Protein AF-0000000065951424 (afdb_homodimer)

GO terms:
  GO:0019863 IgE binding (F, IDA)

Solvent-accessible surface area (backbone atoms only — not comparable to full-atom values): 13156 Å² total; per-residue (Å²): 141,58,63,74,57,48,36,79,87,36,97,27,73,74,51,66,52,74,50,38,51,62,44,45,60,29,36,26,35,31,45,83,73,56,67,65,45,54,50,48,23,39,54,57,50,68,75,39,54,43,54,27,44,50,59,25,48,36,50,30,54,51,50,44,41,59,74,47,43,79,77,45,75,55,76,43,55,46,72,47,37,77,28,51,69,72,42,41,28,43,37,54,15,27,47,37,38,47,53,70,40,54,30,37,74,51,92,86,61,47,31,14,24,50,30,64,71,30,47,59,54,77,77,122,143,59,64,72,56,47,37,78,89,35,98,29,72,75,52,66,52,76,49,39,51,63,44,45,62,29,37,26,35,31,46,85,72,56,65,66,44,53,50,48,20,39,53,58,49,68,74,40,54,43,55,29,43,51,59,24,49,37,49,30,53,50,48,46,39,60,75,48,43,74,74,45,75,54,78,47,50,47,73,47,38,78,29,52,68,71,43,41,29,43,37,54,16,26,47,37,36,46,56,69,40,52,30,37,72,50,92,85,62,46,32,13,24,48,30,64,68,30,48,59,54,76,79,119

Sequence (248 aa):
SGPWMCYPGQAFQVPALPACRPLLRLQCNGSQVPEAVLRDCCQQLAHISEWCRCGALYSMLDSMYKEHGAQEGQAGTGAFPRCRREVVKLTAASITAVCRLPIVVDASGDGAYVCKDVAAYPDASGPWMCYPGQAFQVPALPACRPLLRLQCNGSQVPEAVLRDCCQQLAHISEWCRCGALYSMLDSMYKEHGAQEGQAGTGAFPRCRREVVKLTAASITAVCRLPIVVDASGDGAYVCKDVAAYPDA

InterPro domains:
  IPR006105 Cereal seed allergen/trypsin and alpha-amylase inhibitor, conserved site [PS00426] (6-28)
  IPR006106 Cereal seed allergen/grain softness/trypsin and alpha-amylase inhibitor [PIRSF001657] (1-123)
  IPR006106 Cereal seed allergen/grain softness/trypsin and alpha-amylase inhibitor [PR00808] (6-20)
  IPR006106 Cereal seed allergen/grain softness/trypsin and alpha-amylase inhibitor [PR00808] (20-29)
  IPR006106 Cereal seed allergen/grain softness/trypsin and alpha-amylase inhibitor [PR00808] (35-46)
  IPR006106 Cereal seed allergen/grain softness/trypsin and alpha-amylase inhibitor [PR00808] (48-57)
  IPR006106 Cereal seed allergen/grain softness/trypsin and alpha-amylase inhibitor [PR00808] (77-88)
  IPR006106 Cereal seed allergen/grain softness/trypsin and alpha-amylase inhibitor [PR00808] (90-105)
  IPR016140 Bifunctional inhibitor/plant lipid transfer protein/seed storage helical domain [PF00234] (17-105)
  IPR016140 Bifunctional inhibitor/plant lipid transfer protein/seed storage helical domain [SM00499] (6-115)
  IPR036312 Bifunctional inhibitor/plant lipid transfer protein/seed storage helical domain superfamily [G3DSA:1.10.110.10] (1-124)
  IPR036312 Bifunctional inhibitor/plant lipid transfer protein/seed storage helical domain superfamily [SSF47699] (6-117)

pLDDT: mean 87.32, std 16.03, range [41.06, 98.88]

Radius of gyration: 17.4 Å; Cα contacts (8 Å, |Δi|>4): 450; chains: 2; bounding box: 39×49×37 Å

Structure (mmCIF, N/CA/C/O backbone):
data_AF-0000000065951424-model_v1
#
loop_
_entity.id
_entity.type
_entity.pdbx_description
1 polymer 'Alpha-amylase inhibitor 0.19'
#
loop_
_atom_site.group_PDB
_atom_site.id
_atom_site.type_symbol
_atom_site.label_atom_id
_atom_site.label_alt_id
_atom_site.label_comp_id
_atom_site.label_asym_id
_atom_site.label_entity_id
_atom_site.label_seq_id
_atom_site.pdbx_PDB_ins_code
_atom_site.Cartn_x
_atom_site.Cartn_y
_atom_site.Cartn_z
_atom_site.occupancy
_atom_site.B_iso_or_equiv
_atom_site.auth_seq_id
_atom_site.auth_comp_id
_atom_site.auth_asym_id
_atom_site.auth_atom_id
_atom_site.pdbx_PDB_model_num
ATOM 1 N N . SER A 1 1 ? -20.438 11.43 9.43 1 55.16 1 SER A N 1
ATOM 2 C CA . SER A 1 1 ? -19.328 12.328 9.156 1 55.16 1 SER A CA 1
ATOM 3 C C . SER A 1 1 ? -18.766 12.117 7.754 1 55.16 1 SER A C 1
ATOM 5 O O . SER A 1 1 ? -18.609 10.977 7.312 1 55.16 1 SER A O 1
ATOM 7 N N . GLY A 1 2 ? -18.844 13 6.805 1 63.31 2 GLY A N 1
ATOM 8 C CA . GLY A 1 2 ? -18.656 13.039 5.363 1 63.31 2 GLY A CA 1
ATOM 9 C C . GLY A 1 2 ? -17.359 13.695 4.953 1 63.31 2 GLY A C 1
ATOM 10 O O . GLY A 1 2 ? -16.562 14.086 5.805 1 63.31 2 GLY A O 1
ATOM 11 N N . PRO A 1 3 ? -17.031 13.594 3.727 1 64.81 3 PRO A N 1
ATOM 12 C CA . PRO A 1 3 ? -15.789 14.125 3.176 1 64.81 3 PRO A CA 1
ATOM 13 C C . PRO A 1 3 ? -15.578 15.602 3.518 1 64.81 3 PRO A C 1
ATOM 15 O O . PRO A 1 3 ? -14.438 16.078 3.537 1 64.81 3 PRO A O 1
ATOM 18 N N . TRP A 1 4 ? -16.625 16.344 3.797 1 70.31 4 TRP A N 1
ATOM 19 C CA . TRP A 1 4 ? -16.578 17.781 4.059 1 70.31 4 TRP A CA 1
ATOM 20 C C . TRP A 1 4 ? -15.781 18.078 5.324 1 70.31 4 TRP A C 1
ATOM 22 O O . TRP A 1 4 ? -15.344 19.203 5.539 1 70.31 4 TRP A O 1
ATOM 32 N N . MET A 1 5 ? -15.617 17.047 6.047 1 69.5 5 MET A N 1
ATOM 33 C CA . MET A 1 5 ? -14.938 17.25 7.324 1 69.5 5 MET A CA 1
ATOM 34 C C . MET A 1 5 ? -13.438 17.438 7.121 1 69.5 5 MET A C 1
ATOM 36 O O . MET A 1 5 ? -12.75 17.953 8 1 69.5 5 MET A O 1
ATOM 40 N N . CYS A 1 6 ? -12.945 17.047 5.902 1 77.19 6 CYS A N 1
ATOM 41 C CA . CYS A 1 6 ? -11.5 17.031 5.691 1 77.19 6 CYS A CA 1
ATOM 42 C C . CYS A 1 6 ? -11.023 18.359 5.117 1 77.19 6 CYS A C 1
ATOM 44 O O . CYS A 1 6 ? -9.828 18.547 4.891 1 77.19 6 CYS A O 1
ATOM 46 N N . TYR A 1 7 ? -11.906 19.234 4.637 1 62.56 7 TYR A N 1
ATOM 47 C CA . TYR A 1 7 ? -11.562 20.5 3.986 1 62.56 7 TYR A CA 1
ATOM 48 C C . TYR A 1 7 ? -10.844 21.422 4.953 1 62.56 7 TYR A C 1
ATOM 50 O O . TYR A 1 7 ? -11.195 21.5 6.133 1 62.56 7 TYR A O 1
ATOM 58 N N . PRO A 1 8 ? -9.633 22 4.191 1 56.25 8 PRO A N 1
ATOM 59 C CA . PRO A 1 8 ? -9.016 23.078 4.953 1 56.25 8 PRO A CA 1
ATOM 60 C C . PRO A 1 8 ? -10.008 24.188 5.324 1 56.25 8 PRO A C 1
ATOM 62 O O . PRO A 1 8 ? -10.891 24.516 4.531 1 56.25 8 PRO A O 1
ATOM 65 N N . GLY A 1 9 ? -9.805 24.734 6.434 1 52.59 9 GLY A N 1
ATOM 66 C CA . GLY A 1 9 ? -10.703 25.75 6.957 1 52.59 9 GLY A CA 1
ATOM 67 C C . GLY A 1 9 ? -11.773 25.188 7.871 1 52.59 9 GLY A C 1
ATOM 68 O O . GLY A 1 9 ? -12.453 25.938 8.578 1 52.59 9 GLY A O 1
ATOM 69 N N . GLN A 1 10 ? -12.141 24.109 7.227 1 52.66 10 GLN A N 1
ATOM 70 C CA . GLN A 1 10 ? -13.055 23.547 8.211 1 52.66 10 GLN A CA 1
ATOM 71 C C . GLN A 1 10 ? -12.297 22.719 9.25 1 52.66 10 GLN A C 1
ATOM 73 O O . GLN A 1 10 ? -11.227 22.172 8.953 1 52.66 10 GLN A O 1
ATOM 78 N N . ALA A 1 11 ? -12.703 22.844 10.516 1 54 11 ALA A N 1
ATOM 79 C CA . ALA A 1 11 ? -12.211 22.359 11.805 1 54 11 ALA A CA 1
ATOM 80 C C . ALA A 1 11 ? -11.062 21.375 11.617 1 54 11 ALA A C 1
ATOM 82 O O . ALA A 1 11 ? -10.367 21.031 12.57 1 54 11 ALA A O 1
ATOM 83 N N . PHE A 1 12 ? -10.969 20.969 10.234 1 58.62 12 PHE A N 1
ATOM 84 C CA . PHE A 1 12 ? -9.961 19.906 10.164 1 58.62 12 PHE A CA 1
ATOM 85 C C . PHE A 1 12 ? -8.617 20.469 9.719 1 58.62 12 PHE A C 1
ATOM 87 O O . PHE A 1 12 ? -8.5 21.016 8.625 1 58.62 12 PHE A O 1
ATOM 94 N N . GLN A 1 13 ? -7.789 20.703 10.648 1 65.94 13 GLN A N 1
ATOM 95 C CA . GLN A 1 13 ? -6.395 21 10.328 1 65.94 13 GLN A CA 1
ATOM 96 C C . GLN A 1 13 ? -5.668 19.75 9.836 1 65.94 13 GLN A C 1
ATOM 98 O O . GLN A 1 13 ? -5.703 18.719 10.492 1 65.94 13 GLN A O 1
ATOM 103 N N . VAL A 1 14 ? -5.188 19.922 8.609 1 73.88 14 VAL A N 1
ATOM 104 C CA . VAL A 1 14 ? -4.496 18.766 8.039 1 73.88 14 VAL A CA 1
ATOM 105 C C . VAL A 1 14 ? -3.221 18.484 8.836 1 73.88 14 VAL A C 1
ATOM 107 O O . VAL A 1 14 ? -2.295 19.297 8.836 1 73.88 14 VAL A O 1
ATOM 110 N N . PRO A 1 15 ? -3.258 17.359 9.414 1 80.38 15 PRO A N 1
ATOM 111 C CA . PRO A 1 15 ? -2.09 17.062 10.242 1 80.38 15 PRO A CA 1
ATOM 112 C C . PRO A 1 15 ? -0.819 16.859 9.43 1 80.38 15 PRO A C 1
ATOM 114 O O . PRO A 1 15 ? -0.882 16.344 8.305 1 80.38 15 PRO A O 1
ATOM 117 N N . ALA A 1 16 ? 0.276 17.297 9.969 1 87.62 16 ALA A N 1
ATOM 118 C CA . ALA A 1 16 ? 1.576 17.172 9.312 1 87.62 16 ALA A CA 1
ATOM 119 C C . ALA A 1 16 ? 2.082 15.742 9.359 1 87.62 16 ALA A C 1
ATOM 121 O O . ALA A 1 16 ? 2.992 15.367 8.617 1 87.62 16 ALA A O 1
ATOM 122 N N . LEU A 1 17 ? 1.619 14.93 10.109 1 96.5 17 LEU A N 1
ATOM 123 C CA . LEU A 1 17 ? 1.934 13.516 10.273 1 96.5 17 LEU A CA 1
ATOM 124 C C . LEU A 1 17 ? 3.43 13.312 10.477 1 96.5 17 LEU A C 1
ATOM 126 O O . LEU A 1 17 ? 4.059 12.516 9.773 1 96.5 17 LEU A O 1
ATOM 130 N N . PRO A 1 18 ? 4.02 13.977 11.547 1 96.44 18 PRO A N 1
ATOM 131 C CA . PRO A 1 18 ? 5.465 13.852 11.75 1 96.44 18 PRO A CA 1
ATOM 132 C C . PRO A 1 18 ? 5.902 12.414 12 1 96.44 18 PRO A C 1
ATOM 134 O O . PRO A 1 18 ? 7.012 12.023 11.625 1 96.44 18 PRO A O 1
ATOM 137 N N . ALA A 1 19 ? 5.055 11.602 12.57 1 97.81 19 ALA A N 1
ATOM 138 C CA . ALA A 1 19 ? 5.422 10.227 12.906 1 97.81 19 ALA A CA 1
ATOM 139 C C . ALA A 1 19 ? 5.434 9.344 11.664 1 97.81 19 ALA A C 1
ATOM 141 O O . ALA A 1 19 ? 6 8.25 11.688 1 97.81 19 ALA A O 1
ATOM 142 N N . CYS A 1 20 ? 4.848 9.773 10.547 1 98.62 20 CYS A N 1
ATOM 143 C CA . CYS A 1 20 ? 4.727 8.922 9.367 1 98.62 20 CYS A CA 1
ATOM 14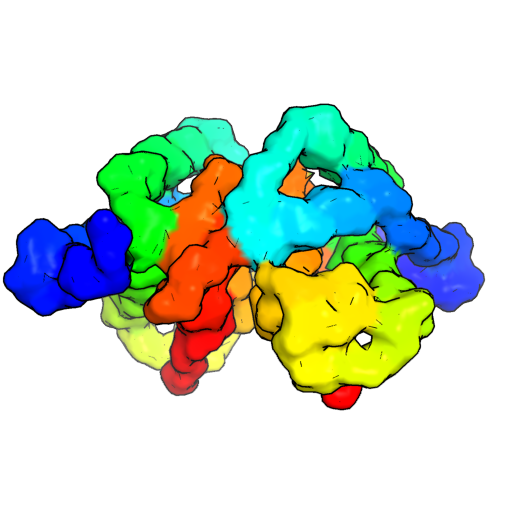4 C C . CYS A 1 20 ? 5.805 9.25 8.344 1 98.62 20 CYS A C 1
ATOM 146 O O . CYS A 1 20 ? 6.043 8.469 7.418 1 98.62 20 CYS A O 1
ATOM 148 N N . ARG A 1 21 ? 6.445 10.391 8.516 1 97.31 21 ARG A N 1
ATOM 149 C CA . ARG A 1 21 ? 7.477 10.812 7.566 1 97.31 21 ARG A CA 1
ATOM 150 C C . ARG A 1 21 ? 8.633 9.82 7.547 1 97.31 21 ARG A C 1
ATOM 152 O O . ARG A 1 21 ? 9.039 9.352 6.48 1 97.31 21 ARG A O 1
ATOM 159 N N . PRO A 1 22 ? 9.188 9.461 8.797 1 97.5 22 PRO A N 1
ATOM 160 C CA . PRO A 1 22 ? 10.266 8.477 8.75 1 97.5 22 PRO A CA 1
ATOM 161 C C . PRO A 1 22 ? 9.828 7.137 8.164 1 97.5 22 PRO A C 1
ATOM 163 O O . PRO A 1 22 ? 10.617 6.453 7.508 1 97.5 22 PRO A O 1
ATOM 166 N N . LEU A 1 23 ? 8.586 6.699 8.445 1 98.38 23 LEU A N 1
ATOM 167 C CA . LEU A 1 23 ? 8.086 5.453 7.879 1 98.38 23 LEU A CA 1
ATOM 168 C C . LEU A 1 23 ? 8.156 5.484 6.355 1 98.38 23 LEU A C 1
ATOM 170 O O . LEU A 1 23 ? 8.633 4.531 5.734 1 98.38 23 LEU A O 1
ATOM 174 N N . LEU A 1 24 ? 7.648 6.574 5.746 1 98.44 24 LEU A N 1
ATOM 175 C CA . LEU A 1 24 ? 7.668 6.711 4.293 1 98.44 24 LEU A CA 1
ATOM 176 C C . LEU A 1 24 ? 9.094 6.625 3.76 1 98.44 24 LEU A C 1
ATOM 178 O O . LEU A 1 24 ? 9.359 5.906 2.793 1 98.44 24 LEU A O 1
ATOM 182 N N . ARG A 1 25 ? 10.039 7.273 4.398 1 96.5 25 ARG A N 1
ATOM 183 C CA . ARG A 1 25 ? 11.438 7.281 3.959 1 96.5 25 ARG A CA 1
ATOM 184 C C . ARG A 1 25 ? 12.023 5.875 3.99 1 96.5 25 ARG A C 1
ATOM 186 O O . ARG A 1 25 ? 12.719 5.469 3.057 1 96.5 25 ARG A O 1
ATOM 193 N N . LEU A 1 26 ? 11.719 5.18 5.016 1 97.19 26 LEU A N 1
ATOM 194 C CA . LEU A 1 26 ? 12.297 3.852 5.184 1 97.19 26 LEU A CA 1
ATOM 195 C C . LEU A 1 26 ? 11.633 2.85 4.242 1 97.19 26 LEU A C 1
ATOM 197 O O . LEU A 1 26 ? 12.312 2.057 3.592 1 97.19 26 LEU A O 1
ATOM 201 N N . GLN A 1 27 ? 10.32 2.936 4.07 1 97.62 27 GLN A N 1
ATOM 202 C CA . GLN A 1 27 ? 9.594 1.962 3.264 1 97.62 27 GLN A CA 1
ATOM 203 C C . GLN A 1 27 ? 9.867 2.164 1.776 1 97.62 27 GLN A C 1
ATOM 205 O O . GLN A 1 27 ? 9.906 1.2 1.01 1 97.62 27 GLN A O 1
ATOM 210 N N . CYS A 1 28 ? 10.086 3.406 1.386 1 97.19 28 CYS A N 1
ATOM 211 C CA . CYS A 1 28 ? 10.211 3.648 -0.048 1 97.19 28 CYS A CA 1
ATOM 212 C C . CYS A 1 28 ? 11.5 3.053 -0.594 1 97.19 28 CYS A C 1
ATOM 214 O O . CYS A 1 28 ? 11.617 2.809 -1.797 1 97.19 28 CYS A O 1
ATOM 216 N N . ASN A 1 29 ? 12.469 2.801 0.248 1 95.44 29 ASN A N 1
ATOM 217 C CA . ASN A 1 29 ? 13.734 2.264 -0.248 1 95.44 29 ASN A CA 1
ATOM 218 C C . ASN A 1 29 ? 13.984 0.851 0.273 1 95.44 29 ASN A C 1
ATOM 220 O O . ASN A 1 29 ? 15.094 0.33 0.157 1 95.44 29 ASN A O 1
ATOM 224 N N . GLY A 1 30 ? 13 0.262 0.922 1 96.94 30 GLY A N 1
ATOM 225 C CA . GLY A 1 30 ? 13.078 -1.141 1.3 1 96.94 30 GLY A CA 1
ATOM 226 C C . GLY A 1 30 ? 13.844 -1.369 2.592 1 96.94 30 GLY A C 1
ATOM 227 O O . GLY A 1 30 ? 14.172 -2.508 2.932 1 96.94 30 GLY A O 1
ATOM 228 N N . SER A 1 31 ? 14.141 -0.288 3.307 1 96.88 31 SER A N 1
ATOM 229 C CA . SER A 1 31 ? 14.828 -0.415 4.59 1 96.88 31 SER A CA 1
ATOM 230 C C . SER A 1 31 ? 13.922 -1.055 5.637 1 96.88 31 SER A C 1
ATOM 232 O O . SER A 1 31 ? 12.695 -0.946 5.559 1 96.88 31 SER A O 1
ATOM 234 N N . GLN A 1 32 ? 14.594 -1.699 6.555 1 97.06 32 GLN A N 1
ATOM 235 C CA . GLN A 1 32 ? 13.844 -2.254 7.68 1 97.06 32 GLN A CA 1
ATOM 236 C C . GLN A 1 32 ? 13.172 -1.148 8.484 1 97.06 32 GLN A C 1
ATOM 238 O O . GLN A 1 32 ? 13.781 -0.119 8.773 1 97.06 32 GLN A O 1
ATOM 243 N N . VAL A 1 33 ? 11.93 -1.395 8.812 1 97.69 33 VAL A N 1
ATOM 244 C CA . VAL A 1 33 ? 11.148 -0.428 9.578 1 97.69 33 VAL A CA 1
ATOM 245 C C . VAL A 1 33 ? 11.055 -0.876 11.031 1 97.69 33 VAL A C 1
ATOM 247 O O . VAL A 1 33 ? 10.438 -1.901 11.336 1 97.69 33 VAL A O 1
ATOM 250 N N . PRO A 1 34 ? 11.664 -0.104 11.922 1 98.12 34 PRO A N 1
ATOM 251 C CA . PRO A 1 34 ? 11.477 -0.438 13.336 1 98.12 34 PRO A CA 1
ATOM 252 C C . PRO A 1 34 ? 10.008 -0.437 13.758 1 98.12 34 PRO A C 1
ATOM 254 O O . PRO A 1 34 ? 9.234 0.401 13.289 1 98.12 34 PRO A O 1
ATOM 257 N N . GLU A 1 35 ? 9.695 -1.296 14.703 1 98.06 35 GLU A N 1
ATOM 258 C CA . GLU A 1 35 ? 8.32 -1.441 15.164 1 98.06 35 GLU A CA 1
ATOM 259 C C . GLU A 1 35 ? 7.801 -0.14 15.773 1 98.06 35 GLU A C 1
ATOM 261 O O . GLU A 1 35 ? 6.625 0.199 15.617 1 98.06 35 GLU A O 1
ATOM 266 N N . ALA A 1 36 ? 8.656 0.591 16.406 1 98.5 36 ALA A N 1
ATOM 267 C CA . ALA A 1 36 ? 8.25 1.834 17.062 1 98.5 36 ALA A CA 1
ATOM 268 C C . ALA A 1 36 ? 7.805 2.871 16.031 1 98.5 36 ALA A C 1
ATOM 270 O O . ALA A 1 36 ? 6.824 3.59 16.25 1 98.5 36 ALA A O 1
ATOM 271 N N . VAL A 1 37 ? 8.516 2.928 14.938 1 98.31 37 VAL A N 1
ATOM 272 C CA . VAL A 1 37 ? 8.195 3.879 13.875 1 98.31 37 VAL A CA 1
ATOM 273 C C . VAL A 1 37 ? 6.832 3.555 13.273 1 98.31 37 VAL A C 1
ATOM 275 O O . VAL A 1 37 ? 6 4.445 13.086 1 98.31 37 VAL A O 1
ATOM 278 N N . LEU A 1 38 ? 6.629 2.291 12.984 1 98.62 38 LEU A N 1
ATOM 279 C CA . LEU A 1 38 ? 5.348 1.838 12.453 1 98.62 38 LEU A CA 1
ATOM 280 C C . LEU A 1 38 ? 4.215 2.131 13.43 1 98.62 38 LEU A C 1
ATOM 282 O O . LEU A 1 38 ? 3.189 2.699 13.039 1 98.62 38 LEU A O 1
ATOM 286 N N . ARG A 1 39 ? 4.406 1.746 14.672 1 98.56 39 ARG A N 1
ATOM 287 C CA . ARG A 1 39 ? 3.396 1.929 15.711 1 98.56 39 ARG A CA 1
ATOM 288 C C . ARG A 1 39 ? 3.023 3.4 15.859 1 98.56 39 ARG A C 1
ATOM 290 O O . ARG A 1 39 ? 1.84 3.744 15.898 1 98.56 39 ARG A O 1
ATOM 297 N N . ASP A 1 40 ? 3.992 4.305 15.93 1 98.62 40 ASP A N 1
ATOM 298 C CA . ASP A 1 40 ? 3.744 5.73 16.125 1 98.62 40 ASP A CA 1
ATOM 299 C C . ASP A 1 40 ? 2.979 6.324 14.953 1 98.62 40 ASP A C 1
ATOM 301 O O . ASP A 1 40 ? 2.041 7.105 15.148 1 98.62 40 ASP A O 1
ATOM 305 N N . CYS A 1 41 ? 3.332 5.969 13.781 1 98.75 41 CYS A N 1
ATOM 306 C CA . CYS A 1 41 ? 2.627 6.453 12.594 1 98.75 41 CYS A CA 1
ATOM 307 C C . CYS A 1 41 ? 1.189 5.941 12.57 1 98.75 41 CYS A C 1
ATOM 309 O O . CYS A 1 41 ? 0.257 6.715 12.344 1 98.75 41 CYS A O 1
ATOM 311 N N . CYS A 1 42 ? 1.042 4.656 12.828 1 98.81 42 CYS A N 1
ATOM 312 C CA . CYS A 1 42 ? -0.293 4.07 12.758 1 98.81 42 CYS A CA 1
ATOM 313 C C . CYS A 1 42 ? -1.195 4.637 13.852 1 98.81 42 CYS A C 1
ATOM 315 O O . CYS A 1 42 ? -2.389 4.848 13.625 1 98.81 42 CYS A O 1
ATOM 317 N N . GLN A 1 43 ? -0.617 4.84 14.977 1 98.19 43 GLN A N 1
ATOM 318 C CA . GLN A 1 43 ? -1.383 5.465 16.047 1 98.19 43 GLN A CA 1
ATOM 319 C C . GLN A 1 43 ? -1.838 6.867 15.656 1 98.19 43 GLN A C 1
ATOM 321 O O . GLN A 1 43 ? -2.986 7.242 15.891 1 98.19 43 GLN A O 1
ATOM 326 N N . GLN A 1 44 ? -0.955 7.633 15.109 1 97.56 44 GLN A N 1
ATOM 327 C CA . GLN A 1 44 ? -1.28 8.977 14.648 1 97.56 44 GLN A CA 1
ATOM 328 C C . GLN A 1 44 ? -2.398 8.945 13.609 1 97.56 44 GLN A C 1
ATOM 330 O O . GLN A 1 44 ? -3.357 9.719 13.695 1 97.56 44 GLN A O 1
ATOM 335 N N . LEU A 1 45 ? -2.359 8.078 12.648 1 97.62 45 LEU A N 1
ATOM 336 C CA . LEU A 1 45 ? -3.348 7.973 11.578 1 97.62 45 LEU A CA 1
ATOM 337 C C . LEU A 1 45 ? -4.688 7.488 12.125 1 97.62 45 LEU A C 1
ATOM 339 O O . LEU A 1 45 ? -5.742 7.848 11.602 1 97.62 45 LEU A O 1
ATOM 343 N N . ALA A 1 46 ? -4.625 6.637 13.188 1 97.19 46 ALA A N 1
ATOM 344 C CA . ALA A 1 46 ? -5.832 6.062 13.773 1 97.19 46 ALA A CA 1
ATOM 345 C C . ALA A 1 46 ? -6.707 7.148 14.398 1 97.19 46 ALA A C 1
ATOM 347 O O . ALA A 1 46 ? -7.914 6.957 14.578 1 97.19 46 ALA A O 1
ATOM 348 N N . HIS A 1 47 ? -6.133 8.297 14.703 1 93.88 47 HIS A N 1
ATOM 349 C CA . HIS A 1 47 ? -6.863 9.383 15.352 1 93.88 47 HIS A CA 1
ATOM 350 C C . HIS A 1 47 ? -7.516 10.289 14.312 1 93.88 47 HIS A C 1
ATOM 352 O O . HIS A 1 47 ? -8.25 11.219 14.672 1 93.88 47 HIS A O 1
ATOM 358 N N . ILE A 1 48 ? -7.262 9.984 13.094 1 93.12 48 ILE A N 1
ATOM 359 C CA . ILE A 1 48 ? -7.828 10.773 12.008 1 93.12 48 ILE A CA 1
ATOM 360 C C . ILE A 1 48 ? -9.031 10.055 11.414 1 93.12 48 ILE A C 1
ATOM 362 O O . ILE A 1 48 ? -9.016 8.828 11.25 1 93.12 48 ILE A O 1
ATOM 366 N N . SER A 1 49 ? -10.039 10.758 11.133 1 91.81 49 SER A N 1
ATOM 367 C CA . SER A 1 49 ? -11.242 10.18 10.523 1 91.81 49 SER A CA 1
ATOM 368 C C . SER A 1 49 ? -10.906 9.43 9.242 1 91.81 49 SER A C 1
ATOM 370 O O . SER A 1 49 ? -10.039 9.852 8.477 1 91.81 49 SER A O 1
ATOM 372 N N . GLU A 1 50 ? -11.68 8.305 8.914 1 93.62 50 GLU A N 1
ATOM 373 C CA . GLU A 1 50 ? -11.461 7.508 7.711 1 93.62 50 GLU A CA 1
ATOM 374 C C . GLU A 1 50 ? -11.68 8.336 6.449 1 93.62 50 GLU A C 1
ATOM 376 O O . GLU A 1 50 ? -11.148 8.016 5.387 1 93.62 50 GLU A O 1
ATOM 381 N N . TRP A 1 51 ? -12.352 9.469 6.656 1 91.94 51 TRP A N 1
ATOM 382 C CA . TRP A 1 51 ? -12.625 10.359 5.535 1 91.94 51 TRP A CA 1
ATOM 383 C C . TRP A 1 51 ? -11.414 11.234 5.23 1 91.94 51 TRP A C 1
ATOM 385 O O . TRP A 1 51 ? -11.258 11.711 4.105 1 91.94 51 TRP A O 1
ATOM 395 N N . CYS A 1 52 ? -10.555 11.375 6.258 1 93.06 52 CYS A N 1
ATOM 396 C CA . CYS A 1 52 ? -9.547 12.422 6.133 1 93.06 52 CYS A CA 1
ATOM 397 C C . CYS A 1 52 ? -8.141 11.828 6.105 1 93.06 52 CYS A C 1
ATOM 399 O O . CYS A 1 52 ? -7.172 12.539 5.844 1 93.06 52 CYS A O 1
ATOM 401 N N . ARG A 1 53 ? -7.922 10.578 6.328 1 94.94 53 ARG A N 1
ATOM 402 C CA . ARG A 1 53 ? -6.609 9.945 6.406 1 94.94 53 ARG A CA 1
ATOM 403 C C . ARG A 1 53 ? -5.836 10.133 5.105 1 94.94 53 ARG A C 1
ATOM 405 O O . ARG A 1 53 ? -4.648 10.477 5.125 1 94.94 53 ARG A O 1
ATOM 412 N N . CYS A 1 54 ? -6.535 10.016 3.969 1 95.81 54 CYS A N 1
ATOM 413 C CA . CYS A 1 54 ? -5.844 10.109 2.691 1 95.81 54 CYS A CA 1
ATOM 414 C C . CYS A 1 54 ? -5.453 11.555 2.389 1 95.81 54 CYS A C 1
ATOM 416 O O . CYS A 1 54 ? -4.387 11.805 1.826 1 95.81 54 CYS A O 1
ATOM 418 N N . GLY A 1 55 ? -6.375 12.406 2.754 1 93.31 55 GLY A N 1
ATOM 419 C CA . GLY A 1 55 ? -6.008 13.805 2.633 1 93.31 55 GLY A CA 1
ATOM 420 C C . GLY A 1 55 ? -4.793 14.18 3.463 1 93.31 55 GLY A C 1
ATOM 421 O O . GLY A 1 55 ? -3.938 14.945 3.014 1 93.31 55 GLY A O 1
ATOM 422 N N . ALA A 1 56 ? -4.688 13.68 4.648 1 94.62 56 ALA A N 1
ATOM 423 C CA . ALA A 1 56 ? -3.545 13.93 5.523 1 94.62 56 ALA A CA 1
ATOM 424 C C . ALA A 1 56 ? -2.256 13.383 4.914 1 94.62 56 ALA A C 1
ATOM 426 O O . ALA A 1 56 ? -1.223 14.055 4.926 1 94.62 56 ALA A O 1
ATOM 427 N N . LEU A 1 57 ? -2.279 12.219 4.371 1 97 57 LEU A N 1
ATOM 428 C CA . LEU A 1 57 ? -1.112 11.617 3.73 1 97 57 LEU A CA 1
ATOM 429 C C . LEU A 1 57 ? -0.701 12.414 2.496 1 97 57 LEU A C 1
ATOM 431 O O . LEU A 1 57 ? 0.491 12.602 2.244 1 97 57 LEU A O 1
ATOM 435 N N . TYR A 1 58 ? -1.686 12.859 1.74 1 95.5 58 TYR A N 1
ATOM 436 C CA . TYR A 1 58 ? -1.406 13.688 0.574 1 95.5 58 TYR A CA 1
ATOM 437 C C . TYR A 1 58 ? -0.664 14.961 0.975 1 95.5 58 TYR A C 1
ATOM 439 O O . TYR A 1 58 ? 0.356 15.305 0.374 1 95.5 58 TYR A O 1
ATOM 447 N N . SER A 1 59 ? -1.199 15.555 1.978 1 93.62 59 SER A N 1
ATOM 448 C CA . SER A 1 59 ? -0.595 16.797 2.459 1 93.62 59 SER A CA 1
ATOM 449 C C . SER A 1 59 ? 0.811 16.547 2.998 1 93.62 59 SER A C 1
ATOM 451 O O . SER A 1 59 ? 1.71 17.375 2.797 1 93.62 59 SER A O 1
ATOM 453 N N . MET A 1 60 ? 0.972 15.492 3.715 1 95.56 60 MET A N 1
ATOM 454 C CA . MET A 1 60 ? 2.301 15.141 4.203 1 95.56 60 MET A CA 1
ATOM 455 C C . MET A 1 60 ? 3.293 15.023 3.051 1 95.56 60 MET A C 1
ATOM 457 O O . MET A 1 60 ? 4.363 15.633 3.086 1 95.56 60 MET A O 1
ATOM 461 N N . LEU A 1 61 ? 2.939 14.258 2.074 1 95.75 61 LEU A N 1
ATOM 462 C CA . LEU A 1 61 ? 3.801 14.07 0.914 1 95.75 61 LEU A CA 1
ATOM 463 C C . LEU A 1 61 ? 4.109 15.398 0.237 1 95.75 61 LEU A C 1
ATOM 465 O O . LEU A 1 61 ? 5.266 15.68 -0.089 1 95.75 61 LEU A O 1
ATOM 469 N N . ASP A 1 62 ? 3.047 16.156 0.085 1 92.69 62 ASP A N 1
ATOM 470 C CA . ASP A 1 62 ? 3.186 17.469 -0.526 1 92.69 62 ASP A CA 1
ATOM 471 C C . ASP A 1 62 ? 4.18 18.344 0.246 1 92.69 62 ASP A C 1
ATOM 473 O O . ASP A 1 62 ? 5.062 18.969 -0.348 1 92.69 62 ASP A O 1
ATOM 477 N N . SER A 1 63 ? 4.02 18.375 1.526 1 92.06 63 SER A N 1
ATOM 478 C CA . SER A 1 63 ? 4.902 19.156 2.381 1 92.06 63 SER A CA 1
ATOM 479 C C . SER A 1 63 ? 6.34 18.672 2.297 1 92.06 63 SER A C 1
ATOM 481 O O . SER A 1 63 ? 7.277 19.469 2.275 1 92.06 63 SER A O 1
ATOM 483 N N . MET A 1 64 ? 6.594 17.438 2.252 1 93.31 64 MET A N 1
ATOM 484 C CA . MET A 1 64 ? 7.941 16.875 2.188 1 93.31 64 MET A CA 1
ATOM 485 C C . MET A 1 64 ? 8.633 17.281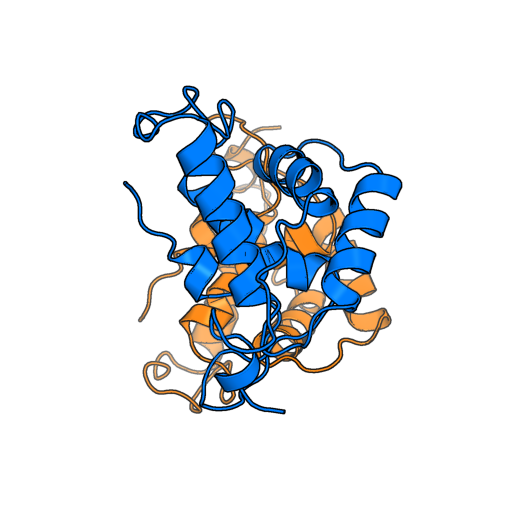 0.887 1 93.31 64 MET A C 1
ATOM 487 O O . MET A 1 64 ? 9.828 17.562 0.879 1 93.31 64 MET A O 1
ATOM 491 N N . TYR A 1 65 ? 7.906 17.297 -0.198 1 91.19 65 TYR A N 1
ATOM 492 C CA . TYR A 1 65 ? 8.477 17.719 -1.47 1 91.19 65 TYR A CA 1
ATOM 493 C C . TYR A 1 65 ? 8.742 19.219 -1.473 1 91.19 65 TYR A C 1
ATOM 495 O O . TYR A 1 65 ? 9.766 19.672 -1.99 1 91.19 65 TYR A O 1
ATOM 503 N N . LYS A 1 66 ? 7.859 19.984 -0.913 1 89.06 66 LYS A N 1
ATOM 504 C CA . LYS A 1 66 ? 8 21.438 -0.881 1 89.06 66 LYS A CA 1
ATOM 505 C C . LYS A 1 66 ? 9.164 21.859 0.021 1 89.06 66 LYS A C 1
ATOM 507 O O . LYS A 1 66 ? 9.852 22.844 -0.264 1 89.06 66 LYS A O 1
ATOM 512 N N . GLU A 1 67 ? 9.336 21.203 1.138 1 88.81 67 GLU A N 1
ATOM 513 C CA . GLU A 1 67 ? 10.422 21.5 2.07 1 88.81 67 GLU A CA 1
ATOM 514 C C . GLU A 1 67 ? 11.781 21.281 1.421 1 88.81 67 GLU A C 1
ATOM 516 O O . GLU A 1 67 ? 12.766 21.922 1.792 1 88.81 67 GLU A O 1
ATOM 521 N N . HIS A 1 68 ? 12.023 20.375 0.508 1 81.38 68 HIS A N 1
ATOM 522 C CA . HIS A 1 68 ? 13.305 20.062 -0.112 1 81.38 68 HIS A CA 1
ATOM 523 C C . HIS A 1 68 ? 13.398 20.672 -1.508 1 81.38 68 HIS A C 1
ATOM 525 O O . HIS A 1 68 ? 14.422 20.516 -2.182 1 81.38 68 HIS A O 1
ATOM 531 N N . GLY A 1 69 ? 12.672 21.688 -1.866 1 64.69 69 GLY A N 1
ATOM 532 C CA . GLY A 1 69 ? 12.727 22.375 -3.146 1 64.69 69 GLY A CA 1
ATOM 533 C C . GLY A 1 69 ? 12.289 21.5 -4.309 1 64.69 69 GLY A C 1
ATOM 534 O O . GLY A 1 69 ? 12.25 20.281 -4.188 1 64.69 69 GLY A O 1
ATOM 535 N N . ALA A 1 70 ? 11.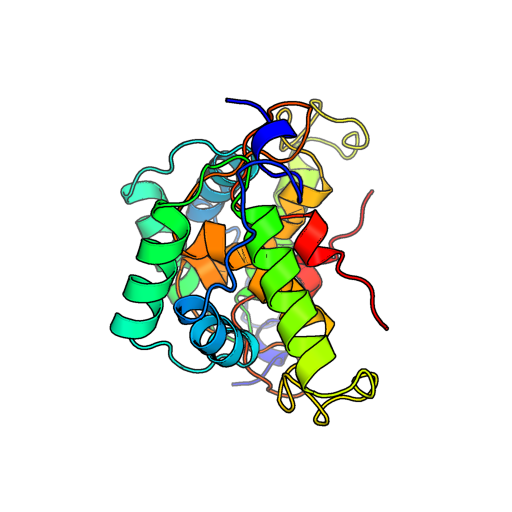367 21.906 -5.199 1 50.38 70 ALA A N 1
ATOM 536 C CA . ALA A 1 70 ? 10.836 21.25 -6.391 1 50.38 70 ALA A CA 1
ATOM 537 C C . ALA A 1 70 ? 11.953 20.609 -7.203 1 50.38 70 ALA A C 1
ATOM 539 O O . ALA A 1 70 ? 11.719 20.109 -8.305 1 50.38 70 ALA A O 1
ATOM 540 N N . GLN A 1 71 ? 13.133 20.844 -6.91 1 47.34 71 GLN A N 1
ATOM 541 C CA . GLN A 1 71 ? 14.117 20.375 -7.883 1 47.34 71 GLN A CA 1
ATOM 542 C C . GLN A 1 71 ? 14.031 18.859 -8.078 1 47.34 71 GLN A C 1
ATOM 544 O O . GLN A 1 71 ? 14.891 18.266 -8.727 1 47.34 71 GLN A O 1
ATOM 549 N N . GLU A 1 72 ? 13.055 18.281 -7.645 1 48.06 72 GLU A N 1
ATOM 550 C CA . GLU A 1 72 ? 13 16.844 -7.449 1 48.06 72 GLU A CA 1
ATOM 551 C C . GLU A 1 72 ? 12.797 16.109 -8.773 1 48.06 72 GLU A C 1
ATOM 553 O O . GLU A 1 72 ? 12.258 15 -8.805 1 48.06 72 GLU A O 1
ATOM 558 N N . GLY A 1 73 ? 12.977 16.719 -9.812 1 41.81 73 GLY A N 1
ATOM 559 C CA . GLY A 1 73 ? 12.758 15.891 -10.992 1 41.81 73 GLY A CA 1
ATOM 560 C C . GLY A 1 73 ? 13.5 14.57 -10.945 1 41.81 73 GLY A C 1
ATOM 561 O O . GLY A 1 73 ? 13.297 13.711 -11.812 1 41.81 73 GLY A O 1
ATOM 562 N N . GLN A 1 74 ? 15 14.547 -10.758 1 41.12 74 GLN A N 1
ATOM 563 C CA . GLN A 1 74 ? 15.875 13.398 -10.977 1 41.12 74 GLN A CA 1
ATOM 564 C C . GLN A 1 74 ? 15.914 12.492 -9.75 1 41.12 74 GLN A C 1
ATOM 566 O O . GLN A 1 74 ? 15.75 12.961 -8.625 1 41.12 74 GLN A O 1
ATOM 571 N N . ALA A 1 75 ? 16.062 11.188 -9.75 1 45.16 75 ALA A N 1
ATOM 572 C CA . ALA A 1 75 ? 16.469 10.141 -8.828 1 45.16 75 ALA A CA 1
ATOM 573 C C . ALA A 1 75 ? 17.578 10.625 -7.895 1 45.16 75 ALA A C 1
ATOM 575 O O . ALA A 1 75 ? 18.562 11.227 -8.344 1 45.16 75 ALA A O 1
ATOM 576 N N . GLY A 1 76 ? 17.469 10.656 -6.605 1 47.19 76 GLY A N 1
ATOM 577 C CA . GLY A 1 76 ? 18.594 10.914 -5.711 1 47.19 76 GLY A CA 1
ATOM 578 C C . GLY A 1 76 ? 18.562 12.32 -5.133 1 47.19 76 GLY A C 1
ATOM 579 O O . GLY A 1 76 ? 19.312 12.625 -4.203 1 47.19 76 GLY A O 1
ATOM 580 N N . THR A 1 77 ? 18.156 13.422 -5.801 1 51.5 77 THR A N 1
ATOM 581 C CA . THR A 1 77 ? 18.25 14.781 -5.293 1 51.5 77 THR A CA 1
ATOM 582 C C . THR A 1 77 ? 16.906 15.227 -4.711 1 51.5 77 THR A C 1
ATOM 584 O O . THR A 1 77 ? 15.844 14.828 -5.195 1 51.5 77 THR A O 1
ATOM 587 N N . GLY A 1 78 ? 16.688 15.305 -3.207 1 70.06 78 GLY A N 1
ATOM 588 C CA . GLY A 1 78 ? 15.422 15.875 -2.799 1 70.06 78 GLY A CA 1
ATOM 589 C C . GLY A 1 78 ? 14.82 15.18 -1.592 1 70.06 78 GLY A C 1
ATOM 590 O O . GLY A 1 78 ? 15.539 14.648 -0.747 1 70.06 78 GLY A O 1
ATOM 591 N N . ALA A 1 79 ? 13.711 15.109 -1.408 1 82.06 79 ALA A N 1
ATOM 592 C CA . ALA A 1 79 ? 13 14.609 -0.232 1 82.06 79 ALA A CA 1
ATOM 593 C C . ALA A 1 79 ? 13.227 13.117 -0.047 1 82.06 79 ALA A C 1
ATOM 595 O O . ALA A 1 79 ? 13.266 12.625 1.082 1 82.06 79 ALA A O 1
ATOM 596 N N . PHE A 1 80 ? 13.648 12.375 -1.199 1 91.88 80 PHE A N 1
ATOM 597 C CA . PHE A 1 80 ? 13.812 10.93 -1.198 1 91.88 80 PHE A CA 1
ATOM 598 C C . PHE A 1 80 ? 14.961 10.508 -2.104 1 91.88 80 PHE A C 1
ATOM 600 O O . PHE A 1 80 ? 14.742 9.875 -3.137 1 91.88 80 PHE A O 1
ATOM 607 N N . PRO A 1 81 ? 16.203 10.742 -1.823 1 85.5 81 PRO A N 1
ATOM 608 C CA . PRO A 1 81 ? 17.344 10.547 -2.725 1 85.5 81 PRO A CA 1
ATOM 609 C C . PRO A 1 81 ? 17.531 9.086 -3.123 1 85.5 81 PRO A C 1
ATOM 611 O O . PRO A 1 81 ? 18.141 8.805 -4.16 1 85.5 81 PRO A O 1
ATOM 614 N N . ARG A 1 82 ? 17.031 8.195 -2.443 1 87.56 82 ARG A N 1
ATOM 615 C CA . ARG A 1 82 ? 17.281 6.785 -2.732 1 87.56 82 ARG A CA 1
ATOM 616 C C . ARG A 1 82 ? 16.016 6.102 -3.25 1 87.56 82 ARG A C 1
ATOM 618 O O . ARG A 1 82 ? 15.945 4.871 -3.281 1 87.56 82 ARG A O 1
ATOM 625 N N . CYS A 1 83 ? 15.008 6.973 -3.625 1 93.88 83 CYS A N 1
ATOM 626 C CA . CYS A 1 83 ? 13.734 6.391 -4.027 1 93.88 83 CYS A CA 1
ATOM 627 C C . CYS A 1 83 ? 13.227 7.031 -5.312 1 93.88 83 CYS A C 1
ATOM 629 O O . CYS A 1 83 ? 13.312 8.25 -5.484 1 93.88 83 CYS A O 1
ATOM 631 N N . ARG A 1 84 ? 12.766 6.188 -6.156 1 92.62 84 ARG A N 1
ATOM 632 C CA . ARG A 1 84 ? 12.07 6.711 -7.332 1 92.62 84 ARG A CA 1
ATOM 633 C C . ARG A 1 84 ? 10.75 7.371 -6.941 1 92.62 84 ARG A C 1
ATOM 635 O O . ARG A 1 84 ? 10.062 6.902 -6.035 1 92.62 84 ARG A O 1
ATOM 642 N N . ARG A 1 85 ? 10.391 8.383 -7.656 1 92.75 85 ARG A N 1
ATOM 643 C CA . ARG A 1 85 ? 9.203 9.164 -7.336 1 92.75 85 ARG A CA 1
ATOM 644 C C . ARG A 1 85 ? 7.949 8.297 -7.363 1 92.75 85 ARG A C 1
ATOM 646 O O . ARG A 1 85 ? 7.094 8.398 -6.484 1 92.75 85 ARG A O 1
ATOM 653 N N . GLU A 1 86 ? 7.883 7.426 -8.367 1 94.44 86 GLU A N 1
ATOM 654 C CA . GLU A 1 86 ? 6.734 6.531 -8.484 1 94.44 86 GLU A CA 1
ATOM 655 C C . GLU A 1 86 ? 6.602 5.633 -7.262 1 94.44 86 GLU A C 1
ATOM 657 O O . GLU A 1 86 ? 5.496 5.395 -6.773 1 94.44 86 GLU A O 1
ATOM 662 N N . VAL A 1 87 ? 7.691 5.215 -6.75 1 96.31 87 VAL A N 1
ATOM 663 C CA . VAL A 1 87 ? 7.699 4.324 -5.594 1 96.31 87 VAL A CA 1
ATOM 664 C C . VAL A 1 87 ? 7.32 5.105 -4.34 1 96.31 87 VAL A C 1
ATOM 666 O O . VAL A 1 87 ? 6.586 4.602 -3.484 1 96.31 87 VAL A O 1
ATOM 669 N N . VAL A 1 88 ? 7.754 6.371 -4.289 1 96.88 88 VAL A N 1
ATOM 670 C CA . VAL A 1 88 ? 7.461 7.215 -3.133 1 96.88 88 VAL A CA 1
ATOM 671 C C . VAL A 1 88 ? 5.949 7.406 -3.004 1 96.88 88 VAL A C 1
ATOM 673 O O . VAL A 1 88 ? 5.383 7.199 -1.929 1 96.88 88 VAL A O 1
ATOM 676 N N . LYS A 1 89 ? 5.262 7.805 -4.074 1 97.88 89 LYS A N 1
ATOM 677 C CA . LYS A 1 89 ? 3.832 8.102 -3.986 1 97.88 89 LYS A CA 1
ATOM 678 C C . LYS A 1 89 ? 3.023 6.832 -3.732 1 97.88 89 LYS A C 1
ATOM 680 O O . LYS A 1 89 ? 2.033 6.855 -2.998 1 97.88 89 LYS A O 1
ATOM 685 N N . LEU A 1 90 ? 3.494 5.699 -4.332 1 98.38 90 LEU A N 1
ATOM 686 C CA . LEU A 1 90 ? 2.822 4.426 -4.082 1 98.38 90 LEU A CA 1
ATOM 687 C C . LEU A 1 90 ? 2.994 3.998 -2.631 1 98.38 90 LEU A C 1
ATOM 689 O O . LEU A 1 90 ? 2.055 3.488 -2.016 1 98.38 90 LEU A O 1
ATOM 693 N N . THR A 1 91 ? 4.164 4.199 -2.105 1 98.69 91 THR A N 1
ATOM 694 C CA . THR A 1 91 ? 4.43 3.859 -0.712 1 98.69 91 THR A CA 1
ATOM 695 C C . THR A 1 91 ? 3.57 4.703 0.224 1 98.69 91 THR A C 1
ATOM 697 O O . THR A 1 91 ? 2.926 4.172 1.132 1 98.69 91 THR A O 1
ATOM 700 N N . ALA A 1 92 ? 3.531 6.016 -0.037 1 98.62 92 ALA A N 1
ATOM 701 C CA . ALA A 1 92 ? 2.699 6.895 0.779 1 98.62 92 ALA A CA 1
ATOM 702 C C . ALA A 1 92 ? 1.235 6.469 0.727 1 98.62 92 ALA A C 1
ATOM 704 O O . ALA A 1 92 ? 0.552 6.449 1.754 1 98.62 92 ALA A O 1
ATOM 705 N N . ALA A 1 93 ? 0.788 6.141 -0.448 1 98.69 93 ALA A N 1
ATOM 706 C CA . ALA A 1 93 ? -0.602 5.754 -0.677 1 98.69 93 ALA A CA 1
ATOM 707 C C . ALA A 1 93 ? -0.951 4.484 0.093 1 98.69 93 ALA A C 1
ATOM 709 O O . ALA A 1 9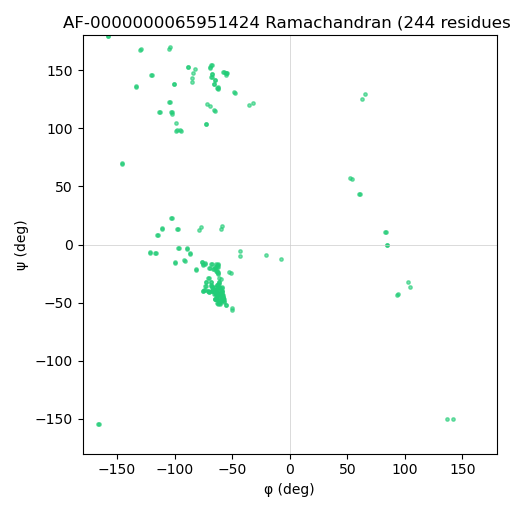3 ? -2.125 4.211 0.355 1 98.69 93 ALA A O 1
ATOM 710 N N . SER A 1 94 ? 0.021 3.648 0.432 1 98.81 94 SER A N 1
ATOM 711 C CA . SER A 1 94 ? -0.204 2.314 0.979 1 98.81 94 SER A CA 1
ATOM 712 C C . SER A 1 94 ? -0.135 2.322 2.502 1 98.81 94 SER A C 1
ATOM 714 O O . SER A 1 94 ? -0.372 1.297 3.145 1 98.81 94 SER A O 1
ATOM 716 N N . ILE A 1 95 ? 0.185 3.514 3.109 1 98.88 95 ILE A N 1
ATOM 717 C CA . ILE A 1 95 ? 0.467 3.557 4.539 1 98.88 95 ILE A CA 1
ATOM 718 C C . ILE A 1 95 ? -0.776 3.143 5.324 1 98.88 95 ILE A C 1
ATOM 720 O O . ILE A 1 95 ? -0.677 2.436 6.328 1 98.88 95 ILE A O 1
ATOM 724 N N . THR A 1 96 ? -1.943 3.494 4.84 1 98.81 96 THR A N 1
ATOM 725 C CA . THR A 1 96 ? -3.164 3.113 5.539 1 98.81 96 THR A CA 1
ATOM 726 C C . THR A 1 96 ? -3.369 1.602 5.484 1 98.81 96 THR A C 1
ATOM 728 O O . THR A 1 96 ? -3.869 1.002 6.438 1 98.81 96 THR A O 1
ATOM 731 N N . ALA A 1 97 ? -3.004 0.975 4.363 1 98.62 97 ALA A N 1
ATOM 732 C CA . ALA A 1 97 ? -3.088 -0.48 4.262 1 98.62 97 ALA A CA 1
ATOM 733 C C . ALA A 1 97 ? -2.119 -1.153 5.23 1 98.62 97 ALA A C 1
ATOM 735 O O . ALA A 1 97 ? -2.477 -2.121 5.906 1 98.62 97 ALA A O 1
ATOM 736 N N . VAL A 1 98 ? -0.946 -0.614 5.289 1 98.75 98 VAL A N 1
ATOM 737 C CA . VAL A 1 98 ? 0.082 -1.12 6.191 1 98.75 98 VAL A CA 1
ATOM 738 C C . VAL A 1 98 ? -0.421 -1.056 7.633 1 98.75 98 VAL A C 1
ATOM 740 O O . VAL A 1 98 ? -0.156 -1.959 8.43 1 98.75 98 VAL A O 1
ATOM 743 N N . CYS A 1 99 ? -1.149 -0.024 7.91 1 98.81 99 CYS A N 1
ATOM 744 C CA . CYS A 1 99 ? -1.66 0.208 9.258 1 98.81 99 CYS A CA 1
ATOM 745 C C . CYS A 1 99 ? -2.982 -0.519 9.477 1 98.81 99 CYS A C 1
ATOM 747 O O . CYS A 1 99 ? -3.527 -0.51 10.578 1 98.81 99 CYS A O 1
ATOM 749 N N . ARG A 1 100 ? -3.518 -1.065 8.492 1 97.75 100 ARG A N 1
ATOM 750 C CA . ARG A 1 100 ? -4.805 -1.749 8.531 1 97.75 100 ARG A CA 1
ATOM 751 C C . ARG A 1 100 ? -5.922 -0.792 8.938 1 97.75 100 ARG A C 1
ATOM 753 O O . ARG A 1 100 ? -6.766 -1.13 9.766 1 97.75 100 ARG A O 1
ATOM 760 N N . LEU A 1 101 ? -5.883 0.374 8.375 1 98.31 101 LEU A N 1
ATOM 761 C CA . LEU A 1 101 ? -6.891 1.403 8.617 1 98.31 101 LEU A CA 1
ATOM 762 C C . LEU A 1 101 ? -7.703 1.67 7.355 1 98.31 101 LEU A C 1
ATOM 764 O O . LEU A 1 101 ? -7.176 2.18 6.363 1 98.31 101 LEU A O 1
ATOM 768 N N . PRO A 1 102 ? -8.984 1.329 7.414 1 97.12 102 PRO A N 1
ATOM 769 C CA . PRO A 1 102 ? -9.797 1.601 6.223 1 97.12 102 PRO A CA 1
ATOM 770 C C . PRO A 1 102 ? -9.992 3.094 5.973 1 97.12 102 PRO A C 1
ATOM 772 O O . PRO A 1 102 ? -9.891 3.898 6.902 1 97.12 102 PRO A O 1
ATOM 775 N N . ILE A 1 103 ? -10.227 3.396 4.734 1 96.69 103 ILE A N 1
ATOM 776 C CA . ILE A 1 103 ? -10.508 4.766 4.312 1 96.69 103 ILE A CA 1
ATOM 777 C C . ILE A 1 103 ? -11.773 4.797 3.463 1 96.69 103 ILE A C 1
ATOM 779 O O . ILE A 1 103 ? -12.336 3.75 3.133 1 96.69 103 ILE A O 1
ATOM 783 N N . VAL A 1 104 ? -12.219 5.98 3.264 1 93.75 104 VAL A N 1
ATOM 784 C CA . VAL A 1 104 ? -13.289 6.207 2.293 1 93.75 104 VAL A CA 1
ATOM 785 C C . VAL A 1 104 ? -12.703 6.832 1.025 1 93.75 104 VAL A C 1
ATOM 787 O O . VAL A 1 104 ? -12.016 7.852 1.089 1 93.75 104 VAL A O 1
ATOM 790 N N . VAL A 1 105 ? -12.914 6.172 -0.046 1 89.75 105 VAL A N 1
ATOM 791 C CA . VAL A 1 105 ? -12.242 6.5 -1.301 1 89.75 105 VAL A CA 1
ATOM 792 C C . VAL A 1 105 ? -12.625 7.914 -1.733 1 89.75 105 VAL A C 1
ATOM 794 O O . VAL A 1 105 ? -11.766 8.688 -2.174 1 89.75 105 VAL A O 1
ATOM 797 N N . ASP A 1 106 ? -13.797 8.266 -1.763 1 84.81 106 ASP A N 1
ATOM 798 C CA . ASP A 1 106 ? -14.328 9.57 -2.154 1 84.81 106 ASP A CA 1
ATOM 799 C C . ASP A 1 106 ? -15.789 9.719 -1.73 1 84.81 106 ASP A C 1
ATOM 801 O O . ASP A 1 106 ? -16.234 9.094 -0.769 1 84.81 106 ASP A O 1
ATOM 805 N N . ALA A 1 107 ? -16.469 10.578 -2.49 1 83.38 107 ALA A N 1
ATOM 806 C CA . ALA A 1 107 ? -17.844 10.914 -2.131 1 83.38 107 ALA A CA 1
ATOM 807 C C . ALA A 1 107 ? -18.766 9.719 -2.314 1 83.38 107 ALA A C 1
ATOM 809 O O . ALA A 1 107 ? -19.906 9.719 -1.826 1 83.38 107 ALA A O 1
ATOM 810 N N . SER A 1 108 ? -18.359 8.641 -3.076 1 84.19 108 SER A N 1
ATOM 811 C CA . SER A 1 108 ? -19.188 7.449 -3.246 1 84.19 108 SER A CA 1
ATOM 812 C C . SER A 1 108 ? -19.406 6.742 -1.915 1 84.19 108 SER A C 1
ATOM 814 O O . SER A 1 108 ? -20.375 5.984 -1.769 1 84.19 108 SER A O 1
ATOM 816 N N . GLY A 1 109 ? -18.469 7.02 -0.98 1 87.56 109 GLY A N 1
ATOM 817 C CA . GLY A 1 109 ? -18.594 6.363 0.312 1 87.56 109 GLY A CA 1
ATOM 818 C C . GLY A 1 109 ? -17.984 4.973 0.334 1 87.56 109 GLY A C 1
ATOM 819 O O . GLY A 1 109 ? -17.984 4.309 1.37 1 87.56 109 GLY A O 1
ATOM 820 N N . ASP A 1 110 ? -17.422 4.555 -0.861 1 91.44 110 ASP A N 1
ATOM 821 C CA . ASP A 1 110 ? -16.797 3.238 -0.932 1 91.44 110 ASP A CA 1
ATOM 822 C C . ASP A 1 110 ? -15.562 3.164 -0.031 1 91.44 110 ASP A C 1
ATOM 824 O O . ASP A 1 110 ? -14.812 4.133 0.084 1 91.44 110 ASP A O 1
ATOM 828 N N . GLY A 1 111 ? -15.391 1.977 0.626 1 95.69 111 GLY A N 1
ATOM 829 C CA . GLY A 1 111 ? -14.227 1.756 1.476 1 95.69 111 GLY A CA 1
ATOM 830 C C . GLY A 1 111 ? -13.039 1.199 0.723 1 95.69 111 GLY A C 1
ATOM 831 O O . GLY A 1 111 ? -13.195 0.531 -0.301 1 95.69 111 GLY A O 1
ATOM 832 N N . ALA A 1 112 ? -11.906 1.447 1.172 1 97.5 112 ALA A N 1
ATOM 833 C CA . ALA A 1 112 ? -10.648 0.91 0.676 1 97.5 112 ALA A CA 1
ATOM 834 C C . ALA A 1 112 ? -9.562 0.975 1.75 1 97.5 112 ALA A C 1
ATOM 836 O O . ALA A 1 112 ? -9.812 1.44 2.865 1 97.5 112 ALA A O 1
ATOM 837 N N . TYR A 1 113 ? -8.375 0.488 1.368 1 98.5 113 TYR A N 1
ATOM 838 C CA . TYR A 1 113 ? -7.254 0.601 2.297 1 98.5 113 TYR A CA 1
ATOM 839 C C . TYR A 1 113 ? -6.109 1.393 1.676 1 98.5 113 TYR A C 1
ATOM 841 O O . TYR A 1 113 ? -5.137 1.73 2.357 1 98.5 113 TYR A O 1
ATOM 849 N N . VAL A 1 114 ? -6.238 1.716 0.385 1 98.56 114 VAL A N 1
ATOM 850 C CA . VAL A 1 114 ? -5.16 2.457 -0.265 1 98.56 114 VAL A CA 1
ATOM 851 C C . VAL A 1 114 ? -5.691 3.791 -0.784 1 98.56 114 VAL A C 1
ATOM 853 O O . VAL A 1 114 ? -6.828 3.875 -1.251 1 98.56 114 VAL A O 1
ATOM 856 N N . CYS A 1 115 ? -4.867 4.762 -0.744 1 97.81 115 CYS A N 1
ATOM 857 C CA . CYS A 1 115 ? -5.242 6.125 -1.098 1 97.81 115 CYS A CA 1
ATOM 858 C C . CYS A 1 115 ? -4.91 6.422 -2.555 1 97.81 115 CYS A C 1
ATOM 860 O O . CYS A 1 115 ? -3.807 6.871 -2.865 1 97.81 115 CYS A O 1
ATOM 862 N N . LYS A 1 116 ? -5.918 6.305 -3.373 1 97.06 116 LYS A N 1
ATOM 863 C CA . LYS A 1 116 ? -5.68 6.387 -4.809 1 97.06 116 LYS A CA 1
ATOM 864 C C . LYS A 1 116 ? -5.18 7.773 -5.207 1 97.06 116 LYS A C 1
ATOM 866 O O . LYS A 1 116 ? -4.344 7.902 -6.105 1 97.06 116 LYS A O 1
ATOM 871 N N . ASP A 1 117 ? -5.652 8.852 -4.59 1 95.19 117 ASP A N 1
ATOM 872 C CA . ASP A 1 117 ? -5.25 10.211 -4.949 1 95.19 117 ASP A CA 1
ATOM 873 C C . ASP A 1 117 ? -3.809 10.484 -4.535 1 95.19 117 ASP A C 1
ATOM 875 O O . ASP A 1 117 ? -3.133 11.32 -5.141 1 95.19 117 ASP A O 1
ATOM 879 N N . VAL A 1 118 ? -3.336 9.828 -3.488 1 96.88 118 VAL A N 1
ATOM 880 C CA . VAL A 1 118 ? -1.942 9.953 -3.072 1 96.88 118 VAL A CA 1
ATOM 881 C C . VAL A 1 118 ? -1.035 9.273 -4.094 1 96.88 118 VAL A C 1
ATOM 883 O O . VAL A 1 118 ? 0.017 9.805 -4.453 1 96.88 118 VAL A O 1
ATOM 886 N N . ALA A 1 119 ? -1.484 8.117 -4.57 1 97.88 119 ALA A N 1
ATOM 887 C CA . ALA A 1 119 ? -0.73 7.395 -5.586 1 97.88 119 ALA A CA 1
ATOM 888 C C . ALA A 1 119 ? -0.617 8.211 -6.871 1 97.88 119 ALA A C 1
ATOM 890 O O . ALA A 1 119 ? 0.302 8 -7.668 1 97.88 119 ALA A O 1
ATOM 891 N N . ALA A 1 120 ? -1.555 9.102 -7.082 1 96.44 120 ALA A N 1
ATOM 892 C CA . ALA A 1 120 ? -1.593 9.93 -8.281 1 96.44 120 ALA A CA 1
ATOM 893 C C . ALA A 1 120 ? -0.974 11.305 -8.031 1 96.44 120 ALA A C 1
ATOM 895 O O . ALA A 1 120 ? -1.196 12.242 -8.797 1 96.44 120 ALA A O 1
ATOM 896 N N . TYR A 1 121 ? -0.268 11.477 -6.922 1 94.94 121 TYR A N 1
ATOM 897 C CA . TYR A 1 121 ? 0.394 12.75 -6.637 1 94.94 121 TYR A CA 1
ATOM 898 C C . TYR A 1 121 ? 1.182 13.234 -7.848 1 94.94 121 TYR A C 1
ATOM 900 O O . TYR A 1 121 ? 1.922 12.461 -8.461 1 94.94 121 TYR A O 1
ATOM 908 N N . PRO A 1 122 ? 1.014 14.422 -8.203 1 91.38 122 PRO A N 1
ATOM 909 C CA . PRO A 1 122 ? 1.591 14.914 -9.453 1 91.38 122 PRO A CA 1
ATOM 910 C C . PRO A 1 122 ? 3.117 14.938 -9.43 1 91.38 122 PRO A C 1
ATOM 912 O O . PRO A 1 122 ? 3.719 15.234 -8.398 1 91.38 122 PRO A O 1
ATOM 915 N N . ASP A 1 123 ? 3.641 14.484 -10.617 1 78 123 ASP A N 1
ATOM 916 C CA . ASP A 1 123 ? 5.086 14.555 -10.805 1 78 123 ASP A CA 1
ATOM 917 C C . ASP A 1 123 ? 5.539 15.992 -11.031 1 78 123 ASP A C 1
ATOM 919 O O . ASP A 1 123 ? 4.801 16.797 -11.609 1 78 123 ASP A O 1
ATOM 923 N N . ALA A 1 124 ? 6.066 16.703 -10.273 1 60.25 124 ALA A N 1
ATOM 924 C CA . ALA A 1 124 ? 6.453 18.062 -10.633 1 60.25 124 ALA A CA 1
ATOM 925 C C . ALA A 1 124 ? 7.027 18.109 -12.047 1 60.25 124 ALA A C 1
ATOM 927 O O . ALA A 1 124 ? 7.613 17.141 -12.523 1 60.25 124 ALA A O 1
ATOM 928 N N . SER B 1 1 ? 21.188 -13.938 -5.578 1 54.62 1 SER B N 1
ATOM 929 C CA . SER B 1 1 ? 20.016 -14.336 -6.348 1 54.62 1 SER B CA 1
ATOM 930 C C . SER B 1 1 ? 19.344 -13.133 -7 1 54.62 1 SER B C 1
ATOM 932 O O . SER B 1 1 ? 19.219 -12.07 -6.375 1 54.62 1 SER B O 1
ATOM 934 N N . GLY B 1 2 ? 19.281 -12.938 -8.297 1 63.28 2 GLY B N 1
ATOM 935 C CA . GLY B 1 2 ? 18.953 -11.844 -9.195 1 63.28 2 GLY B CA 1
ATOM 936 C C . GLY B 1 2 ? 17.594 -11.984 -9.836 1 63.28 2 GLY B C 1
ATOM 937 O O . GLY B 1 2 ? 16.859 -12.938 -9.547 1 63.28 2 GLY B O 1
ATOM 938 N N . PRO B 1 3 ? 17.141 -10.977 -10.453 1 65.12 3 PRO B N 1
ATOM 939 C CA . PRO B 1 3 ? 15.828 -10.93 -11.094 1 65.12 3 PRO B CA 1
ATOM 940 C C . PRO B 1 3 ? 15.578 -12.109 -12.023 1 65.12 3 PRO B C 1
ATOM 942 O O . PRO B 1 3 ? 14.422 -12.469 -12.281 1 65.12 3 PRO B O 1
ATOM 945 N N . TRP B 1 4 ? 16.625 -12.734 -12.539 1 70.44 4 TRP B N 1
ATOM 946 C CA . TRP B 1 4 ? 16.531 -13.828 -13.508 1 70.44 4 TRP B CA 1
ATOM 947 C C . TRP B 1 4 ? 15.828 -15.039 -12.898 1 70.44 4 TRP B C 1
ATOM 949 O O . TRP B 1 4 ? 15.336 -15.906 -13.617 1 70.44 4 TRP B O 1
ATOM 959 N N . MET B 1 5 ? 15.797 -14.977 -11.625 1 69.25 5 MET B N 1
ATOM 960 C CA . MET B 1 5 ? 15.227 -16.141 -10.938 1 69.25 5 MET B CA 1
ATOM 961 C C . MET B 1 5 ? 13.711 -16.156 -11.062 1 69.25 5 MET B C 1
ATOM 963 O O . MET B 1 5 ? 13.078 -17.203 -10.875 1 69.25 5 MET B O 1
ATOM 967 N N . CYS B 1 6 ? 13.109 -14.984 -11.422 1 77.19 6 CYS B N 1
ATOM 968 C CA . CYS B 1 6 ? 11.656 -14.875 -11.398 1 77.19 6 CYS B CA 1
ATOM 969 C C . CYS B 1 6 ? 11.055 -15.25 -12.75 1 77.19 6 CYS B C 1
ATOM 971 O O . CYS B 1 6 ? 9.836 -15.25 -12.914 1 77.19 6 CYS B O 1
ATOM 973 N N . TYR B 1 7 ? 11.844 -15.344 -13.852 1 62.5 7 TYR B N 1
ATOM 974 C CA . TYR B 1 7 ? 11.367 -15.609 -15.211 1 62.5 7 TYR B CA 1
ATOM 975 C C . TYR B 1 7 ? 10.695 -16.969 -15.289 1 62.5 7 TYR B C 1
ATOM 977 O O . TYR B 1 7 ? 11.156 -17.938 -14.68 1 62.5 7 TYR B O 1
ATOM 985 N N . PRO B 1 8 ? 9.383 -16.75 -16.062 1 55.94 8 PRO B N 1
ATOM 986 C CA . PRO B 1 8 ? 8.773 -18.047 -16.406 1 55.94 8 PRO B CA 1
ATOM 987 C C . PRO B 1 8 ? 9.727 -18.953 -17.172 1 55.94 8 PRO B C 1
ATOM 989 O O . PRO B 1 8 ? 10.508 -18.484 -18 1 55.94 8 PRO B O 1
ATOM 992 N N . GLY B 1 9 ? 9.578 -20.156 -16.953 1 52.31 9 GLY B N 1
ATOM 993 C CA . GLY B 1 9 ? 10.461 -21.141 -17.562 1 52.31 9 GLY B CA 1
ATOM 994 C C . GLY B 1 9 ? 11.641 -21.5 -16.672 1 52.31 9 GLY B C 1
ATOM 995 O O . GLY B 1 9 ? 12.336 -22.484 -16.938 1 52.31 9 GLY B O 1
ATOM 996 N N . GLN B 1 10 ? 11.992 -20.297 -16.234 1 52.56 10 GLN B N 1
ATOM 997 C CA . GLN B 1 10 ? 12.984 -20.781 -15.266 1 52.56 10 GLN B CA 1
ATOM 998 C C . GLN B 1 10 ? 12.32 -21.203 -13.961 1 52.56 10 GLN B C 1
ATOM 1000 O O . GLN B 1 10 ? 11.18 -20.828 -13.68 1 52.56 10 GLN B O 1
ATOM 1005 N N . ALA B 1 11 ? 13 -22.219 -13.273 1 53.84 11 ALA B N 1
ATOM 1006 C CA . ALA B 1 11 ? 12.648 -23.016 -12.094 1 53.84 11 ALA B CA 1
ATOM 1007 C C . ALA B 1 11 ? 11.562 -22.312 -11.273 1 53.84 11 ALA B C 1
ATOM 1009 O O . ALA B 1 11 ? 10.922 -22.938 -10.422 1 53.84 11 ALA B O 1
ATOM 1010 N N . PHE B 1 12 ? 11.328 -20.969 -11.75 1 57.88 12 PHE B N 1
ATOM 1011 C CA . PHE B 1 12 ? 10.398 -20.328 -10.82 1 57.88 12 PHE B CA 1
ATOM 1012 C C . PHE B 1 12 ? 8.977 -20.375 -11.359 1 57.88 12 PHE B C 1
ATOM 1014 O O . PHE B 1 12 ? 8.695 -19.844 -12.438 1 57.88 12 PHE B O 1
ATOM 1021 N N . GLN B 1 13 ? 8.281 -21.297 -10.914 1 66 13 GLN B N 1
ATOM 1022 C CA . GLN B 1 13 ? 6.848 -21.297 -11.172 1 66 13 GLN B CA 1
ATOM 1023 C C . GLN B 1 13 ? 6.152 -20.172 -10.414 1 66 13 GLN B C 1
ATOM 1025 O O . GLN B 1 13 ? 6.316 -20.047 -9.203 1 66 13 GLN B O 1
ATOM 1030 N N . VAL B 1 14 ? 5.535 -19.312 -11.25 1 73.25 14 VAL B N 1
ATOM 1031 C CA . VAL B 1 14 ? 4.844 -18.188 -10.617 1 73.25 14 VAL B CA 1
ATOM 1032 C C . VAL B 1 14 ? 3.68 -18.703 -9.781 1 73.25 14 VAL B C 1
ATOM 1034 O O . VAL B 1 14 ? 2.721 -19.266 -10.312 1 73.25 14 VAL B O 1
ATOM 1037 N N . PRO B 1 15 ? 3.832 -18.484 -8.547 1 80.69 15 PRO B N 1
ATOM 1038 C CA . PRO B 1 15 ? 2.777 -19.016 -7.68 1 80.69 15 PRO B CA 1
ATOM 1039 C C . PRO B 1 15 ? 1.438 -18.312 -7.883 1 80.69 15 PRO B C 1
ATOM 1041 O O . PRO B 1 15 ? 1.406 -17.109 -8.18 1 80.69 15 PRO B O 1
ATOM 1044 N N . ALA B 1 16 ? 0.379 -19.062 -7.781 1 87.75 16 ALA B N 1
ATOM 1045 C CA . ALA B 1 16 ? -0.975 -18.531 -7.945 1 87.75 16 ALA B CA 1
ATOM 1046 C C . ALA B 1 16 ? -1.395 -17.703 -6.734 1 87.75 16 ALA B C 1
ATOM 1048 O O . ALA B 1 16 ? -2.354 -16.938 -6.801 1 87.75 16 ALA B O 1
ATOM 1049 N N . LEU B 1 17 ? -0.808 -17.781 -5.684 1 96.5 17 LEU B N 1
ATOM 1050 C CA . LEU B 1 17 ? -1.028 -17.047 -4.438 1 96.5 17 LEU B CA 1
ATOM 1051 C C . LEU B 1 17 ? -2.48 -17.172 -3.988 1 96.5 17 LEU B C 1
ATOM 1053 O O . LEU B 1 17 ? -3.139 -16.156 -3.729 1 96.5 17 LEU B O 1
ATOM 1057 N N . PRO B 1 18 ? -2.99 -18.438 -3.812 1 96.44 18 PRO B N 1
ATOM 1058 C CA . PRO B 1 18 ? -4.395 -18.609 -3.434 1 96.44 18 PRO B CA 1
ATOM 1059 C C . PRO B 1 18 ? -4.73 -17.938 -2.104 1 96.44 18 PRO B C 1
ATOM 1061 O O . PRO B 1 18 ? -5.859 -17.469 -1.909 1 96.44 18 PRO B O 1
ATOM 1064 N N . ALA B 1 19 ? -3.791 -17.844 -1.206 1 97.88 19 ALA B N 1
ATOM 1065 C CA . ALA B 1 19 ? -4.051 -17.281 0.117 1 97.88 19 ALA B CA 1
ATOM 1066 C C . ALA B 1 19 ? -4.152 -15.75 0.057 1 97.88 19 ALA B C 1
ATOM 1068 O O . ALA B 1 19 ? -4.652 -15.117 0.99 1 97.88 19 ALA B O 1
ATOM 1069 N N . CYS B 1 20 ? -3.715 -15.109 -1.03 1 98.62 20 CYS B N 1
ATOM 1070 C CA . CYS B 1 20 ? -3.678 -13.648 -1.09 1 98.62 20 CYS B CA 1
ATOM 1071 C C . CYS B 1 20 ? -4.875 -13.109 -1.858 1 98.62 20 CYS B C 1
ATOM 1073 O O . CYS B 1 20 ? -5.172 -11.914 -1.788 1 98.62 20 CYS B O 1
ATOM 1075 N N . ARG B 1 21 ? -5.539 -13.984 -2.594 1 97.31 21 ARG B N 1
ATOM 1076 C CA . ARG B 1 21 ? -6.688 -13.555 -3.385 1 97.31 21 ARG B CA 1
ATOM 1077 C C . ARG B 1 21 ? -7.789 -12.984 -2.494 1 97.31 21 ARG B C 1
ATOM 1079 O O . ARG B 1 21 ? -8.281 -11.883 -2.734 1 97.31 21 ARG B O 1
ATOM 1086 N N . PRO B 1 22 ? -8.188 -13.773 -1.398 1 97.5 22 PRO B N 1
ATOM 1087 C CA . PRO B 1 22 ? -9.219 -13.195 -0.533 1 97.5 22 PRO B CA 1
ATOM 1088 C C . PRO B 1 22 ? -8.773 -11.883 0.114 1 97.5 22 PRO B C 1
ATOM 1090 O O . PRO B 1 22 ? -9.594 -10.992 0.332 1 97.5 22 PRO B O 1
ATOM 1093 N N . LEU B 1 23 ? -7.484 -11.773 0.498 1 98.38 23 LEU B N 1
ATOM 1094 C CA . LEU B 1 23 ? -6.988 -10.531 1.079 1 98.38 23 LEU B CA 1
ATOM 1095 C C . LEU B 1 23 ? -7.219 -9.359 0.135 1 98.38 23 LEU B C 1
ATOM 1097 O O . LEU B 1 23 ? -7.719 -8.305 0.552 1 98.38 23 LEU B O 1
ATOM 1101 N N . LEU B 1 24 ? -6.844 -9.523 -1.147 1 98.38 24 LEU B N 1
ATOM 1102 C CA . LEU B 1 24 ? -7.027 -8.461 -2.135 1 98.38 24 LEU B CA 1
ATOM 1103 C C . LEU B 1 24 ? -8.492 -8.07 -2.242 1 98.38 24 LEU B C 1
ATOM 1105 O O . LEU B 1 24 ? -8.82 -6.879 -2.236 1 98.38 24 LEU B O 1
ATOM 1109 N N . ARG B 1 25 ? -9.391 -9.016 -2.268 1 96.5 25 ARG B N 1
ATOM 1110 C CA . ARG B 1 25 ? -10.82 -8.75 -2.391 1 96.5 25 ARG B CA 1
ATOM 1111 C C . ARG B 1 25 ? -11.336 -7.941 -1.205 1 96.5 25 ARG B C 1
ATOM 1113 O O . ARG B 1 25 ? -12.102 -6.992 -1.38 1 96.5 25 ARG B O 1
ATOM 1120 N N . LEU B 1 26 ? -10.883 -8.305 -0.067 1 97.12 26 LEU B N 1
ATOM 1121 C CA . LEU B 1 26 ? -11.375 -7.652 1.141 1 97.12 26 LEU B CA 1
ATOM 1122 C C . LEU B 1 26 ? -10.766 -6.262 1.285 1 97.12 26 LEU B C 1
ATOM 1124 O O . LEU B 1 26 ? -11.469 -5.297 1.591 1 97.12 26 LEU B O 1
ATOM 1128 N N . GLN B 1 27 ? -9.484 -6.113 0.976 1 97.62 27 GLN B N 1
ATOM 1129 C CA . GLN B 1 27 ? -8.797 -4.84 1.174 1 97.62 27 GLN B CA 1
ATOM 1130 C C . GLN B 1 27 ? -9.242 -3.811 0.138 1 97.62 27 GLN B C 1
ATOM 1132 O O . GLN B 1 27 ? -9.312 -2.615 0.434 1 97.62 27 GLN B O 1
ATOM 1137 N N . CYS B 1 28 ? -9.57 -4.273 -1.063 1 97.12 28 CYS B N 1
ATOM 1138 C CA . CYS B 1 28 ? -9.852 -3.303 -2.113 1 97.12 28 CYS B CA 1
ATOM 1139 C C . CYS B 1 28 ? -11.164 -2.572 -1.839 1 97.12 28 CYS B C 1
ATOM 1141 O O . CYS B 1 28 ? -11.391 -1.481 -2.365 1 97.12 28 CYS B O 1
ATOM 1143 N N . ASN B 1 29 ? -12.023 -3.119 -1.021 1 95.31 29 ASN B N 1
ATOM 1144 C CA . ASN B 1 29 ? -13.297 -2.459 -0.762 1 95.31 29 ASN B CA 1
ATOM 1145 C C . ASN B 1 29 ? -13.414 -2.018 0.694 1 95.31 29 ASN B C 1
ATOM 1147 O O . ASN B 1 29 ? -14.5 -1.659 1.153 1 95.31 29 ASN B O 1
ATOM 1151 N N . GLY B 1 30 ? -12.344 -2.119 1.44 1 96.88 30 GLY B N 1
ATOM 1152 C CA . GLY B 1 30 ? -12.305 -1.559 2.781 1 96.88 30 GLY B CA 1
ATOM 1153 C C . GLY B 1 30 ? -12.914 -2.475 3.828 1 96.88 30 GLY B C 1
ATOM 1154 O O . GLY B 1 30 ? -13.141 -2.059 4.965 1 96.88 30 GLY B O 1
ATOM 1155 N N . SER B 1 31 ? -13.188 -3.707 3.451 1 96.81 31 SER B N 1
ATOM 1156 C CA . SER B 1 31 ? -13.727 -4.676 4.402 1 96.81 31 SER B CA 1
ATOM 1157 C C . SER B 1 31 ? -12.68 -5.062 5.445 1 96.81 31 SER B C 1
ATOM 1159 O O . SER B 1 31 ? -11.477 -5.012 5.176 1 96.81 31 SER B O 1
ATOM 1161 N N . GLN B 1 32 ? -13.219 -5.422 6.59 1 97 32 GLN B N 1
ATOM 1162 C CA . GLN B 1 32 ? -12.328 -5.922 7.629 1 97 32 GLN B CA 1
ATOM 1163 C C . GLN B 1 32 ? -11.625 -7.207 7.188 1 97 32 GLN B C 1
ATOM 1165 O O . GLN B 1 32 ? -12.258 -8.094 6.617 1 97 32 GLN B O 1
ATOM 1170 N N . VAL B 1 33 ? -10.344 -7.242 7.441 1 97.62 33 VAL B N 1
ATOM 1171 C CA . VAL B 1 33 ? -9.539 -8.406 7.07 1 97.62 33 VAL B CA 1
ATOM 1172 C C . VAL B 1 33 ? -9.266 -9.258 8.305 1 97.62 33 VAL B C 1
ATOM 1174 O O . VAL B 1 33 ? -8.57 -8.836 9.227 1 97.62 33 VAL B O 1
ATOM 1177 N N . PRO B 1 34 ? -9.828 -10.461 8.305 1 98.06 34 PRO B N 1
ATOM 1178 C CA . PRO B 1 34 ? -9.477 -11.352 9.406 1 98.06 34 PRO B CA 1
ATOM 1179 C C . PRO B 1 34 ? -7.973 -11.602 9.508 1 98.06 34 PRO B C 1
ATOM 1181 O O . PRO B 1 34 ? -7.297 -11.719 8.484 1 98.06 34 PRO B O 1
ATOM 1184 N N . GLU B 1 35 ? -7.52 -11.805 10.727 1 98.06 35 GLU B N 1
ATOM 1185 C CA . GLU B 1 35 ? -6.098 -12.008 10.977 1 98.06 35 GLU B CA 1
ATOM 1186 C C . GLU B 1 35 ? -5.586 -13.258 10.266 1 98.06 35 GLU B C 1
ATOM 1188 O O . GLU B 1 35 ? -4.453 -13.281 9.781 1 98.06 35 GLU B O 1
ATOM 1193 N N . ALA B 1 36 ? -6.402 -14.25 10.172 1 98.5 36 ALA B N 1
ATOM 1194 C CA . ALA B 1 36 ? -5.996 -15.508 9.555 1 98.5 36 ALA B CA 1
ATOM 1195 C C . ALA B 1 36 ? -5.719 -15.32 8.062 1 98.5 36 ALA B C 1
ATOM 1197 O O . ALA B 1 36 ? -4.762 -15.883 7.527 1 98.5 36 ALA B O 1
ATOM 1198 N N . VAL B 1 37 ? -6.531 -14.531 7.422 1 98.25 37 VAL B N 1
ATOM 1199 C CA . VAL B 1 37 ? -6.383 -14.273 5.992 1 98.25 37 VAL B CA 1
ATOM 1200 C C . VAL B 1 37 ? -5.074 -13.531 5.738 1 98.25 37 VAL B C 1
ATOM 1202 O O . VAL B 1 37 ? -4.312 -13.898 4.836 1 98.25 37 VAL B O 1
ATOM 1205 N N . LEU B 1 38 ? -4.836 -12.516 6.531 1 98.62 38 LEU B N 1
ATOM 1206 C CA . LEU B 1 38 ? -3.6 -11.75 6.418 1 98.62 38 LEU B CA 1
ATOM 1207 C C . LEU B 1 38 ? -2.383 -12.633 6.664 1 98.62 38 LEU B C 1
ATOM 1209 O O . LEU B 1 38 ? -1.436 -12.625 5.875 1 98.62 38 LEU B O 1
ATOM 1213 N N . ARG B 1 39 ? -2.42 -13.383 7.742 1 98.56 39 ARG B N 1
ATOM 1214 C CA . ARG B 1 39 ? -1.316 -14.258 8.125 1 98.56 39 ARG B CA 1
ATOM 1215 C C . ARG B 1 39 ? -1.005 -15.258 7.02 1 98.56 39 ARG B C 1
ATOM 1217 O O . ARG B 1 39 ? 0.156 -15.438 6.645 1 98.56 39 ARG B O 1
ATOM 1224 N N . ASP B 1 40 ? -2.006 -15.922 6.457 1 98.62 40 ASP B N 1
ATOM 1225 C CA . ASP B 1 40 ? -1.813 -16.953 5.43 1 98.62 40 ASP B CA 1
ATOM 1226 C C . ASP B 1 40 ? -1.207 -16.344 4.164 1 98.62 40 ASP B C 1
ATOM 1228 O O . ASP B 1 40 ? -0.294 -16.922 3.572 1 98.62 40 ASP B O 1
ATOM 1232 N N . CYS B 1 41 ? -1.668 -15.227 3.764 1 98.75 41 CYS B N 1
ATOM 1233 C CA . CYS B 1 41 ? -1.12 -14.555 2.59 1 98.75 41 CYS B CA 1
ATOM 1234 C C . CYS B 1 41 ? 0.33 -14.148 2.822 1 98.75 41 CYS B C 1
ATOM 1236 O O . CYS B 1 41 ? 1.191 -14.391 1.975 1 98.75 41 CYS B O 1
ATOM 1238 N N . CYS B 1 42 ? 0.572 -13.555 3.975 1 98.81 42 CYS B N 1
ATOM 1239 C CA . CYS B 1 42 ? 1.919 -13.062 4.25 1 98.81 42 CYS B CA 1
ATOM 1240 C C . CYS B 1 42 ? 2.902 -14.219 4.371 1 98.81 42 CYS B C 1
ATOM 1242 O O . CYS B 1 42 ? 4.055 -14.109 3.943 1 98.81 42 CYS B O 1
ATOM 1244 N N . GLN B 1 43 ? 2.443 -15.266 4.965 1 98.19 43 GLN B N 1
ATOM 1245 C CA . GLN B 1 43 ? 3.287 -16.453 5.047 1 98.19 43 GLN B CA 1
ATOM 1246 C C . GLN B 1 43 ? 3.625 -16.984 3.654 1 98.19 43 GLN B C 1
ATOM 1248 O O . GLN B 1 43 ? 4.773 -17.344 3.385 1 98.19 43 GLN B O 1
ATOM 1253 N N . GLN B 1 44 ? 2.662 -17.062 2.812 1 97.62 44 GLN B N 1
ATOM 1254 C CA . GLN B 1 44 ? 2.869 -17.516 1.439 1 97.62 44 GLN B CA 1
ATOM 1255 C C . GLN B 1 44 ? 3.869 -16.609 0.712 1 97.62 44 GLN B C 1
ATOM 1257 O O . GLN B 1 44 ? 4.793 -17.109 0.064 1 97.62 44 GLN B O 1
ATOM 1262 N N . LEU B 1 45 ? 3.758 -15.336 0.812 1 97.69 45 LEU B N 1
ATOM 1263 C CA . LEU B 1 45 ? 4.629 -14.375 0.14 1 97.69 45 LEU B CA 1
ATOM 1264 C C . LEU B 1 45 ? 6.043 -14.43 0.712 1 97.69 45 LEU B C 1
ATOM 1266 O O . LEU B 1 45 ? 7.016 -14.188 -0.002 1 97.69 45 LEU B O 1
ATOM 1270 N N . ALA B 1 46 ? 6.145 -14.742 2.043 1 97.25 46 ALA B N 1
ATOM 1271 C CA . ALA B 1 46 ? 7.438 -14.781 2.723 1 97.25 46 ALA B CA 1
ATOM 1272 C C . ALA B 1 46 ? 8.312 -15.898 2.164 1 97.25 46 ALA B C 1
ATOM 1274 O O . ALA B 1 46 ? 9.539 -15.859 2.297 1 97.25 46 ALA B O 1
ATOM 1275 N N . HIS B 1 47 ? 7.719 -16.875 1.499 1 93.94 47 HIS B N 1
ATOM 1276 C CA . HIS B 1 47 ? 8.461 -18.016 0.961 1 93.94 47 HIS B CA 1
ATOM 1277 C C . HIS B 1 47 ? 8.945 -17.719 -0.456 1 93.94 47 HIS B C 1
ATOM 1279 O O . HIS B 1 47 ? 9.664 -18.547 -1.043 1 93.94 47 HIS B O 1
ATOM 1285 N N . ILE B 1 48 ? 8.57 -16.594 -0.937 1 93.25 48 ILE B N 1
ATOM 1286 C CA . ILE B 1 48 ? 8.969 -16.203 -2.281 1 93.25 48 ILE B CA 1
ATOM 1287 C C . ILE B 1 48 ? 10.141 -15.227 -2.203 1 93.25 48 ILE B C 1
ATOM 1289 O O . ILE B 1 48 ? 10.164 -14.344 -1.342 1 93.25 48 ILE B O 1
ATOM 1293 N N . SER B 1 49 ? 11.07 -15.383 -3.027 1 91.94 49 SER B N 1
ATOM 1294 C CA . SER B 1 49 ? 12.227 -14.492 -3.07 1 91.94 49 SER B CA 1
ATOM 1295 C C . SER B 1 49 ? 11.797 -13.039 -3.229 1 91.94 49 SER B C 1
ATOM 1297 O O . SER B 1 49 ? 10.828 -12.742 -3.936 1 91.94 49 SER B O 1
ATOM 1299 N N . GLU B 1 50 ? 12.586 -12.062 -2.625 1 93.81 50 GLU B N 1
ATOM 1300 C CA . GLU B 1 50 ? 12.281 -10.633 -2.709 1 93.81 50 GLU B CA 1
ATOM 1301 C C . GLU B 1 50 ? 12.32 -10.141 -4.152 1 93.81 50 GLU B C 1
ATOM 1303 O O . GLU B 1 50 ? 11.703 -9.133 -4.488 1 93.81 50 GLU B O 1
ATOM 1308 N N . TRP B 1 51 ? 12.961 -10.969 -4.988 1 92 51 TRP B N 1
ATOM 1309 C CA . TRP B 1 51 ? 13.07 -10.625 -6.402 1 92 51 TRP B CA 1
ATOM 1310 C C . TRP B 1 51 ? 11.789 -10.992 -7.148 1 92 51 TRP B C 1
ATOM 1312 O O . TRP B 1 51 ? 11.492 -10.406 -8.195 1 92 51 TRP B O 1
ATOM 1322 N N . CYS B 1 52 ? 11.047 -11.914 -6.539 1 93.25 52 CYS B N 1
ATOM 1323 C CA . CYS B 1 52 ? 9.977 -12.523 -7.332 1 93.25 52 CYS B CA 1
ATOM 1324 C C . CYS B 1 52 ? 8.609 -12.211 -6.734 1 93.25 52 CYS B C 1
ATOM 1326 O O . CYS B 1 52 ? 7.582 -12.5 -7.344 1 93.25 52 CYS B O 1
ATOM 1328 N N . ARG B 1 53 ? 8.484 -11.625 -5.598 1 95.06 53 ARG B N 1
ATOM 1329 C CA . ARG B 1 53 ? 7.219 -11.359 -4.914 1 95.06 53 ARG B CA 1
ATOM 1330 C C . ARG B 1 53 ? 6.301 -10.5 -5.773 1 95.06 53 ARG B C 1
ATOM 1332 O O . ARG B 1 53 ? 5.109 -10.789 -5.898 1 95.06 53 ARG B O 1
ATOM 1339 N N . CYS B 1 54 ? 6.875 -9.5 -6.445 1 95.94 54 CYS B N 1
ATOM 1340 C CA . CYS B 1 54 ? 6.043 -8.594 -7.227 1 95.94 54 CYS B CA 1
ATOM 1341 C C . CYS B 1 54 ? 5.547 -9.266 -8.5 1 95.94 54 CYS B C 1
ATOM 1343 O O . CYS B 1 54 ? 4.414 -9.039 -8.93 1 95.94 54 CYS B O 1
ATOM 1345 N N . GLY B 1 55 ? 6.457 -10.023 -9.055 1 93.44 55 GLY B N 1
ATOM 1346 C CA . GLY B 1 55 ? 6.004 -10.812 -10.195 1 93.44 55 GLY B CA 1
ATOM 1347 C C . GLY B 1 55 ? 4.867 -11.758 -9.852 1 93.44 55 GLY B C 1
ATOM 1348 O O . GLY B 1 55 ? 3.932 -11.922 -10.633 1 93.44 55 GLY B O 1
ATOM 1349 N N . ALA B 1 56 ? 4.918 -12.383 -8.711 1 94.75 56 ALA B N 1
ATOM 1350 C CA . ALA B 1 56 ? 3.865 -13.289 -8.25 1 94.75 56 ALA B CA 1
ATOM 1351 C C . ALA B 1 56 ? 2.551 -12.539 -8.055 1 94.75 56 ALA B C 1
ATOM 1353 O O . ALA B 1 56 ? 1.49 -13.016 -8.461 1 94.75 56 ALA B O 1
ATOM 1354 N N . LEU B 1 57 ? 2.572 -11.391 -7.477 1 97.06 57 LEU B N 1
ATOM 1355 C CA . LEU B 1 57 ? 1.376 -10.586 -7.27 1 97.06 57 LEU B CA 1
ATOM 1356 C C . LEU B 1 57 ? 0.794 -10.125 -8.602 1 97.06 57 LEU B C 1
ATOM 1358 O O . LEU B 1 57 ? -0.427 -10.109 -8.781 1 97.06 57 LEU B O 1
ATOM 1362 N N . TYR B 1 58 ? 1.673 -9.758 -9.523 1 95.62 58 TYR B N 1
ATOM 1363 C CA . TYR B 1 58 ? 1.227 -9.367 -10.859 1 95.62 58 TYR B CA 1
ATOM 1364 C C . TYR B 1 58 ? 0.466 -10.508 -11.523 1 95.62 58 TYR B C 1
ATOM 1366 O O . TYR B 1 58 ? -0.628 -10.305 -12.055 1 95.62 58 TYR B O 1
ATOM 1374 N N . SER B 1 59 ? 1.081 -11.633 -11.438 1 93.69 59 SER B N 1
ATOM 1375 C CA . SER B 1 59 ? 0.468 -12.805 -12.055 1 93.69 59 SER B CA 1
ATOM 1376 C C . SER B 1 59 ? -0.855 -13.156 -11.375 1 93.69 59 SER B C 1
ATOM 1378 O O . SER B 1 59 ? -1.812 -13.547 -12.047 1 93.69 59 SER B O 1
ATOM 1380 N N . MET B 1 60 ? -0.89 -13.07 -10.094 1 95.75 60 MET B N 1
ATOM 1381 C CA . MET B 1 60 ? -2.139 -13.297 -9.375 1 95.75 60 MET B CA 1
ATOM 1382 C C . MET B 1 60 ? -3.24 -12.375 -9.883 1 95.75 60 MET B C 1
ATOM 1384 O O . MET B 1 60 ? -4.332 -12.836 -10.219 1 95.75 60 MET B O 1
ATOM 1388 N N . LEU B 1 61 ? -2.955 -11.125 -9.914 1 95.88 61 LEU B N 1
ATOM 1389 C CA . LEU B 1 61 ? -3.928 -10.141 -10.383 1 95.88 61 LEU B CA 1
ATOM 1390 C C . LEU B 1 61 ? -4.375 -10.453 -11.805 1 95.88 61 LEU B C 1
ATOM 1392 O O . LEU B 1 61 ? -5.57 -10.43 -12.102 1 95.88 61 LEU B O 1
ATOM 1396 N N . ASP B 1 62 ? -3.363 -10.742 -12.609 1 92.75 62 ASP B N 1
ATOM 1397 C CA . ASP B 1 62 ? -3.635 -11.078 -14 1 92.75 62 ASP B CA 1
ATOM 1398 C C . ASP B 1 62 ? -4.586 -12.273 -14.102 1 92.75 62 ASP B C 1
ATOM 1400 O O . ASP B 1 62 ? -5.555 -12.234 -14.859 1 92.75 62 ASP B O 1
ATOM 1404 N N . SER B 1 63 ? -4.297 -13.281 -13.352 1 92.12 63 SER B N 1
ATOM 1405 C CA . SER B 1 63 ? -5.125 -14.484 -13.359 1 92.12 63 SER B CA 1
ATOM 1406 C C . SER B 1 63 ? -6.535 -14.188 -12.867 1 92.12 63 SER B C 1
ATOM 1408 O O . SER B 1 63 ? -7.512 -14.719 -13.414 1 92.12 63 SER B O 1
ATOM 1410 N N . MET B 1 64 ? -6.727 -13.406 -11.914 1 93.38 64 MET B N 1
ATOM 1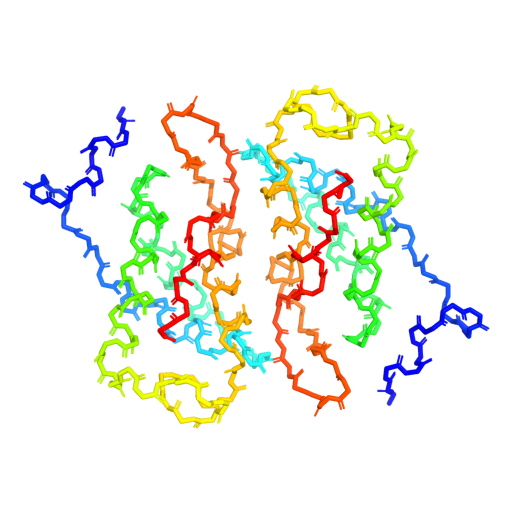411 C CA . MET B 1 64 ? -8.039 -13.078 -11.367 1 93.38 64 MET B CA 1
ATOM 1412 C C . MET B 1 64 ? -8.891 -12.344 -12.398 1 93.38 64 MET B C 1
ATOM 1414 O O . MET B 1 64 ? -10.094 -12.57 -12.5 1 93.38 64 MET B O 1
ATOM 1418 N N . TYR B 1 65 ? -8.289 -11.469 -13.156 1 91.25 65 TYR B N 1
ATOM 1419 C CA . TYR B 1 65 ? -9.016 -10.766 -14.211 1 91.25 65 TYR B CA 1
ATOM 1420 C C . TYR B 1 65 ? -9.352 -11.703 -15.359 1 91.25 65 TYR B C 1
ATOM 1422 O O . TYR B 1 65 ? -10.445 -11.625 -15.93 1 91.25 65 TYR B O 1
ATOM 1430 N N . LYS B 1 66 ? -8.445 -12.57 -15.719 1 89.25 66 LYS B N 1
ATOM 1431 C CA . LYS B 1 66 ? -8.656 -13.5 -16.828 1 89.25 66 LYS B CA 1
ATOM 1432 C C . LYS B 1 66 ? -9.734 -14.523 -16.484 1 89.25 66 LYS B C 1
ATOM 1434 O O . LYS B 1 66 ? -10.508 -14.945 -17.344 1 89.25 66 LYS B O 1
ATOM 1439 N N . GLU B 1 67 ? -9.758 -15.008 -15.266 1 89 67 GLU B N 1
ATOM 1440 C CA . GLU B 1 67 ? -10.758 -15.969 -14.812 1 89 67 GLU B CA 1
ATOM 1441 C C . GLU B 1 67 ? -12.164 -15.383 -14.891 1 89 67 GLU B C 1
ATOM 1443 O O . GLU B 1 67 ? -13.141 -16.125 -15.07 1 89 67 GLU B O 1
ATOM 1448 N N . HIS B 1 68 ? -12.438 -14.125 -14.719 1 81.75 68 HIS B N 1
ATOM 1449 C CA . HIS B 1 68 ? -13.758 -13.508 -14.719 1 81.75 68 HIS B CA 1
ATOM 1450 C C . HIS B 1 68 ? -14.023 -12.773 -16.031 1 81.75 68 HIS B C 1
ATOM 1452 O O . HIS B 1 68 ? -15.094 -12.18 -16.203 1 81.75 68 HIS B O 1
ATOM 1458 N N . GLY B 1 69 ? -13.391 -13.086 -17.094 1 64.69 69 GLY B N 1
ATOM 1459 C CA . GLY B 1 69 ? -13.586 -12.461 -18.391 1 64.69 69 GLY B CA 1
ATOM 1460 C C . GLY B 1 69 ? -13.25 -10.984 -18.406 1 64.69 69 GLY B C 1
ATOM 1461 O O . GLY B 1 69 ? -13.188 -10.352 -17.344 1 64.69 69 GLY B O 1
ATOM 1462 N N . ALA B 1 70 ? -12.391 -10.484 -19.266 1 50.66 70 ALA B N 1
ATOM 1463 C CA . ALA B 1 70 ? -11.961 -9.102 -19.453 1 50.66 70 ALA B CA 1
ATOM 1464 C C . ALA B 1 70 ? -13.141 -8.141 -19.391 1 50.66 70 ALA B C 1
ATOM 1466 O O . ALA B 1 70 ? -13 -6.949 -19.672 1 50.66 70 ALA B O 1
ATOM 1467 N N . GLN B 1 71 ? -14.297 -8.594 -19.312 1 47.75 71 GLN B N 1
ATOM 1468 C CA . GLN B 1 71 ? -15.359 -7.602 -19.453 1 47.75 71 GLN B CA 1
ATOM 1469 C C . GLN B 1 71 ? -15.242 -6.52 -18.375 1 47.75 71 GLN B C 1
ATOM 1471 O O . GLN B 1 71 ? -16.156 -5.711 -18.203 1 47.75 71 GLN B O 1
ATOM 1476 N N . GLU B 1 72 ? -14.195 -6.438 -17.766 1 48.66 72 GLU B N 1
ATOM 1477 C CA . GLU B 1 72 ? -14.047 -5.699 -16.516 1 48.66 72 GLU B CA 1
ATOM 1478 C C . GLU B 1 72 ? -13.938 -4.199 -16.766 1 48.66 72 GLU B C 1
ATOM 1480 O O . GLU B 1 72 ? -13.469 -3.451 -15.906 1 48.66 72 GLU B O 1
ATOM 1485 N N . GLY B 1 73 ? -14.211 -3.762 -17.875 1 42.16 73 GLY B N 1
ATOM 1486 C CA . GLY B 1 73 ? -14.094 -2.316 -17.984 1 42.16 73 GLY B CA 1
ATOM 1487 C C . GLY B 1 73 ? -14.836 -1.576 -16.875 1 42.16 73 GLY B C 1
ATOM 1488 O O . GLY B 1 73 ? -14.719 -0.355 -16.766 1 42.16 73 GLY B O 1
ATOM 1489 N N . GLN B 1 74 ? -16.297 -1.845 -16.625 1 41.06 74 GLN B N 1
ATOM 1490 C CA . GLN B 1 74 ? -17.188 -1.023 -15.812 1 41.06 74 GLN B CA 1
ATOM 1491 C C . GLN B 1 74 ? -17.094 -1.413 -14.336 1 41.06 74 GLN B C 1
ATOM 1493 O O . GLN B 1 74 ? -16.828 -2.574 -14.016 1 41.06 74 GLN B O 1
ATOM 1498 N N . ALA B 1 75 ? -17.156 -0.599 -13.312 1 45.72 75 ALA B N 1
ATOM 1499 C CA . ALA B 1 75 ? -17.453 -0.681 -11.883 1 45.72 75 ALA B CA 1
ATOM 1500 C C . ALA B 1 75 ? -18.484 -1.772 -11.602 1 45.72 75 ALA B C 1
ATOM 1502 O O . ALA B 1 75 ? -19.516 -1.863 -12.289 1 45.72 75 ALA B O 1
ATOM 1503 N N . GLY B 1 76 ? -18.266 -2.781 -10.805 1 47.38 76 GLY B N 1
ATOM 1504 C CA . GLY B 1 76 ? -19.297 -3.705 -10.367 1 47.38 76 GLY B CA 1
ATOM 1505 C C . GLY B 1 76 ? -19.266 -5.031 -11.102 1 47.38 76 GLY B C 1
ATOM 1506 O O . GLY B 1 76 ? -19.938 -5.984 -10.711 1 47.38 76 GLY B O 1
ATOM 1507 N N . THR B 1 77 ? -18.875 -5.176 -12.398 1 52.16 77 THR B N 1
ATOM 1508 C CA . THR B 1 77 ? -18.938 -6.441 -13.117 1 52.16 77 THR B CA 1
ATOM 1509 C C . THR B 1 77 ? -17.562 -7.078 -13.219 1 52.16 77 THR B C 1
ATOM 1511 O O . THR B 1 77 ? -16.547 -6.379 -13.227 1 52.16 77 THR B O 1
ATOM 1514 N N . GLY B 1 78 ? -17.234 -8.344 -12.5 1 70.06 78 GLY B N 1
ATOM 1515 C CA . GLY B 1 78 ? -15.953 -8.945 -12.828 1 70.06 78 GLY B CA 1
ATOM 1516 C C . GLY B 1 78 ? -15.195 -9.438 -11.609 1 70.06 78 GLY B C 1
ATOM 1517 O O . GLY B 1 78 ? -15.805 -9.82 -10.602 1 70.06 78 GLY B O 1
ATOM 1518 N N . ALA B 1 79 ? -14.078 -9.469 -11.555 1 82.06 79 ALA B N 1
ATOM 1519 C CA . ALA B 1 79 ? -13.227 -10.047 -10.516 1 82.06 79 ALA B CA 1
ATOM 1520 C C . ALA B 1 79 ? -13.352 -9.281 -9.203 1 82.06 79 ALA B C 1
ATOM 1522 O O . ALA B 1 79 ? -13.25 -9.867 -8.125 1 82.06 79 ALA B O 1
ATOM 1523 N N . PHE B 1 80 ? -13.852 -7.949 -9.289 1 91.81 80 PHE B N 1
ATOM 1524 C CA . PHE B 1 80 ? -13.93 -7.062 -8.133 1 91.81 80 PHE B CA 1
ATOM 1525 C C . PHE B 1 80 ? -15.148 -6.148 -8.234 1 91.81 80 PHE B C 1
ATOM 1527 O O . PHE B 1 80 ? -15.016 -4.934 -8.398 1 91.81 80 PHE B O 1
ATOM 1534 N N . PRO B 1 81 ? -16.375 -6.59 -8.125 1 85.5 81 PRO B N 1
ATOM 1535 C CA . PRO B 1 81 ? -17.594 -5.82 -8.398 1 85.5 81 PRO B CA 1
ATOM 1536 C C . PRO B 1 81 ? -17.75 -4.613 -7.477 1 85.5 81 PRO B C 1
ATOM 1538 O O . PRO B 1 81 ? -18.438 -3.652 -7.82 1 85.5 81 PRO B O 1
ATOM 1541 N N . ARG B 1 82 ? -17.125 -4.57 -6.406 1 87.69 82 ARG B N 1
ATOM 1542 C CA . ARG B 1 82 ? -17.328 -3.484 -5.449 1 87.69 82 ARG B CA 1
ATOM 1543 C C . ARG B 1 82 ? -16.094 -2.592 -5.363 1 87.69 82 ARG B C 1
ATOM 1545 O O . ARG B 1 82 ? -15.953 -1.801 -4.43 1 87.69 82 ARG B O 1
ATOM 1552 N N . CYS B 1 83 ? -15.172 -2.789 -6.383 1 93.75 83 CYS B N 1
ATOM 1553 C CA . CYS B 1 83 ? -13.922 -2.051 -6.312 1 93.75 83 CYS B CA 1
ATOM 1554 C C . CYS B 1 83 ? -13.586 -1.412 -7.656 1 93.75 83 CYS B C 1
ATOM 1556 O O . CYS B 1 83 ? -13.742 -2.039 -8.703 1 93.75 83 CYS B O 1
ATOM 1558 N N . ARG B 1 84 ? -13.18 -0.197 -7.559 1 92.5 84 ARG B N 1
ATOM 1559 C CA . ARG B 1 84 ? -12.641 0.436 -8.758 1 92.5 84 ARG B CA 1
ATOM 1560 C C . ARG B 1 84 ? -11.328 -0.209 -9.18 1 92.5 84 ARG B C 1
ATOM 1562 O O . ARG B 1 84 ? -10.516 -0.596 -8.328 1 92.5 84 ARG B O 1
ATOM 1569 N N . ARG B 1 85 ? -11.094 -0.26 -10.445 1 92.75 85 ARG B N 1
ATOM 1570 C CA . ARG B 1 85 ? -9.922 -0.932 -10.984 1 92.75 85 ARG B CA 1
ATOM 1571 C C . ARG B 1 85 ? -8.633 -0.307 -10.453 1 92.75 85 ARG B C 1
ATOM 1573 O O . ARG B 1 85 ? -7.695 -1.019 -10.086 1 92.75 85 ARG B O 1
ATOM 1580 N N . GLU B 1 86 ? -8.625 1.016 -10.391 1 94.38 86 GLU B N 1
ATOM 1581 C CA . GLU B 1 86 ? -7.453 1.72 -9.883 1 94.38 86 GLU B CA 1
ATOM 1582 C C . GLU B 1 86 ? -7.152 1.319 -8.438 1 94.38 86 GLU B C 1
ATOM 1584 O O . GLU B 1 86 ? -5.988 1.133 -8.07 1 94.38 86 GLU B O 1
ATOM 1589 N N . VAL B 1 87 ? -8.164 1.129 -7.691 1 96.25 87 VAL B N 1
ATOM 1590 C CA . VAL B 1 87 ? -8.008 0.768 -6.289 1 96.25 87 VAL B CA 1
ATOM 1591 C C . VAL B 1 87 ? -7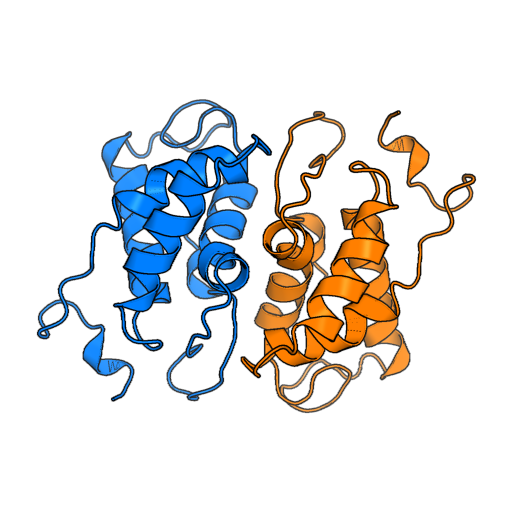.535 -0.68 -6.176 1 96.25 87 VAL B C 1
ATOM 1593 O O . VAL B 1 87 ? -6.691 -1.001 -5.336 1 96.25 87 VAL B O 1
ATOM 1596 N N . VAL B 1 88 ? -8.016 -1.518 -7.082 1 96.88 88 VAL B N 1
ATOM 1597 C CA . VAL B 1 88 ? -7.645 -2.928 -7.074 1 96.88 88 VAL B CA 1
ATOM 1598 C C . VAL B 1 88 ? -6.145 -3.068 -7.312 1 96.88 88 VAL B C 1
ATOM 1600 O O . VAL B 1 88 ? -5.453 -3.754 -6.555 1 96.88 88 VAL B O 1
ATOM 1603 N N . LYS B 1 89 ? -5.594 -2.434 -8.344 1 97.94 89 LYS B N 1
ATOM 1604 C CA . LYS B 1 89 ? -4.184 -2.605 -8.68 1 97.94 89 LYS B CA 1
ATOM 1605 C C . LYS B 1 89 ? -3.285 -1.985 -7.613 1 97.94 89 LYS B C 1
ATOM 1607 O O . LYS B 1 89 ? -2.227 -2.529 -7.293 1 97.94 89 LYS B O 1
ATOM 1612 N N . LEU B 1 90 ? -3.758 -0.841 -7.039 1 98.38 90 LEU B N 1
ATOM 1613 C CA . LEU B 1 90 ? -2.998 -0.219 -5.957 1 98.38 90 LEU B CA 1
ATOM 1614 C C . LEU B 1 90 ? -2.988 -1.107 -4.719 1 98.38 90 LEU B C 1
ATOM 1616 O O . LEU B 1 90 ? -1.962 -1.228 -4.043 1 98.38 90 LEU B O 1
ATOM 1620 N N . THR B 1 91 ? -4.105 -1.709 -4.434 1 98.69 91 THR B N 1
ATOM 1621 C CA . THR B 1 91 ? -4.203 -2.607 -3.291 1 98.69 91 THR B CA 1
ATOM 1622 C C . THR B 1 91 ? -3.291 -3.818 -3.477 1 98.69 91 THR B C 1
ATOM 1624 O O . THR B 1 91 ? -2.525 -4.172 -2.574 1 98.69 91 THR B O 1
ATOM 1627 N N . ALA B 1 92 ? -3.354 -4.41 -4.664 1 98.62 92 ALA B N 1
ATOM 1628 C CA . ALA B 1 92 ? -2.486 -5.551 -4.949 1 98.62 92 ALA B CA 1
ATOM 1629 C C . ALA B 1 92 ? -1.015 -5.172 -4.805 1 98.62 92 ALA B C 1
ATOM 1631 O O . ALA B 1 92 ? -0.225 -5.93 -4.238 1 98.62 92 ALA B O 1
ATOM 1632 N N . ALA B 1 93 ? -0.679 -4.027 -5.316 1 98.69 93 ALA B N 1
ATOM 1633 C CA . ALA B 1 93 ? 0.696 -3.535 -5.301 1 98.69 93 ALA B CA 1
ATOM 1634 C C . ALA B 1 93 ? 1.191 -3.336 -3.869 1 98.69 93 ALA B C 1
ATOM 1636 O O . ALA B 1 93 ? 2.398 -3.312 -3.621 1 98.69 93 ALA B O 1
ATOM 1637 N N . SER B 1 94 ? 0.308 -3.148 -2.902 1 98.81 94 SER B N 1
ATOM 1638 C CA . SER B 1 94 ? 0.66 -2.74 -1.547 1 98.81 94 SER B CA 1
ATOM 1639 C C . SER B 1 94 ? 0.757 -3.943 -0.614 1 98.81 94 SER B C 1
ATOM 1641 O O . SER B 1 94 ? 1.12 -3.801 0.555 1 98.81 94 SER B O 1
ATOM 1643 N N . ILE B 1 95 ? 0.444 -5.168 -1.14 1 98.88 95 ILE B N 1
ATOM 1644 C CA . ILE B 1 95 ? 0.314 -6.328 -0.268 1 98.88 95 ILE B CA 1
ATOM 1645 C C . ILE B 1 95 ? 1.653 -6.6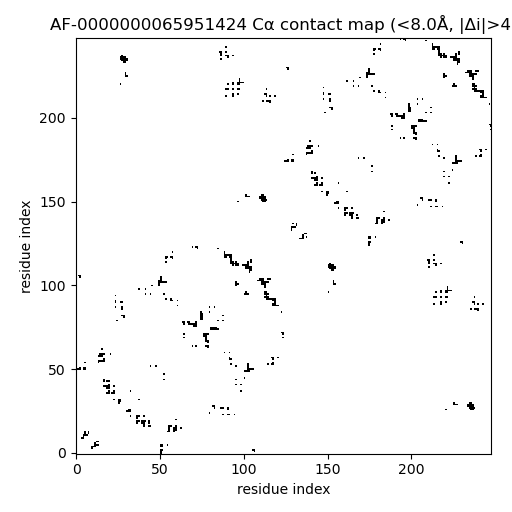25 0.404 1 98.88 95 ILE B C 1
ATOM 1647 O O . ILE B 1 95 ? 1.697 -6.977 1.585 1 98.88 95 ILE B O 1
ATOM 1651 N N . THR B 1 96 ? 2.742 -6.402 -0.292 1 98.81 96 THR B N 1
ATOM 1652 C CA . THR B 1 96 ? 4.047 -6.652 0.305 1 98.81 96 THR B CA 1
ATOM 1653 C C . THR B 1 96 ? 4.328 -5.668 1.436 1 98.81 96 THR B C 1
ATOM 1655 O O . THR B 1 96 ? 4.957 -6.02 2.434 1 98.81 96 THR B O 1
ATOM 1658 N N . ALA B 1 97 ? 3.863 -4.422 1.275 1 98.69 97 ALA B N 1
ATOM 1659 C CA . ALA B 1 97 ? 4.012 -3.441 2.348 1 98.69 97 ALA B CA 1
ATOM 1660 C C . ALA B 1 97 ? 3.191 -3.836 3.572 1 98.69 97 ALA B C 1
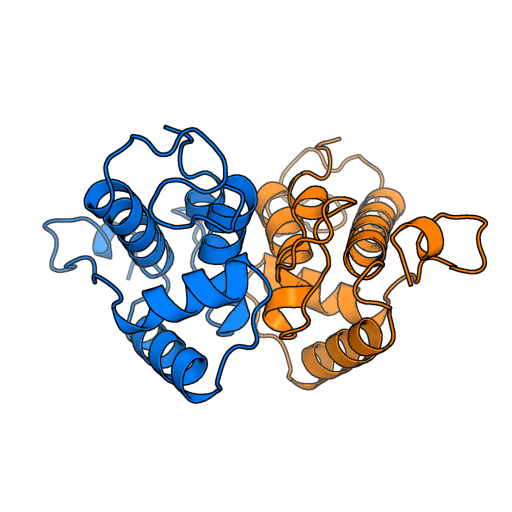ATOM 1662 O O . ALA B 1 97 ? 3.674 -3.752 4.703 1 98.69 97 ALA B O 1
ATOM 1663 N N . VAL B 1 98 ? 2.018 -4.277 3.314 1 98.75 98 VAL B N 1
ATOM 1664 C CA . VAL B 1 98 ? 1.123 -4.73 4.375 1 98.75 98 VAL B CA 1
ATOM 1665 C C . VAL B 1 98 ? 1.775 -5.875 5.148 1 98.75 98 VAL B C 1
ATOM 1667 O O . VAL B 1 98 ? 1.648 -5.957 6.371 1 98.75 98 VAL B O 1
ATOM 1670 N N . CYS B 1 99 ? 2.467 -6.691 4.434 1 98.81 99 CYS B N 1
ATOM 1671 C CA . CYS B 1 99 ? 3.107 -7.867 5.016 1 98.81 99 CYS B CA 1
ATOM 1672 C C . CYS B 1 99 ? 4.48 -7.516 5.574 1 98.81 99 CYS B C 1
ATOM 1674 O O . CYS B 1 99 ? 5.145 -8.359 6.176 1 98.81 99 CYS B O 1
ATOM 1676 N N . ARG B 1 100 ? 4.926 -6.363 5.348 1 97.81 100 ARG B N 1
ATOM 1677 C CA . ARG B 1 100 ? 6.246 -5.906 5.773 1 97.81 100 ARG B CA 1
ATOM 1678 C C . ARG B 1 100 ? 7.348 -6.758 5.148 1 97.81 100 ARG B C 1
ATOM 1680 O O . ARG B 1 100 ? 8.289 -7.156 5.832 1 97.81 100 ARG B O 1
ATOM 1687 N N . LEU B 1 101 ? 7.195 -7.043 3.896 1 98.31 101 LEU B N 1
ATOM 1688 C CA . LEU B 1 101 ? 8.172 -7.809 3.125 1 98.31 101 LEU B CA 1
ATOM 1689 C C . LEU B 1 101 ? 8.828 -6.938 2.062 1 98.31 101 LEU B C 1
ATOM 1691 O O . LEU B 1 101 ? 8.172 -6.488 1.122 1 98.31 101 LEU B O 1
ATOM 1695 N N . PRO B 1 102 ? 10.117 -6.707 2.223 1 97.19 102 PRO B N 1
ATOM 1696 C CA . PRO B 1 102 ? 10.781 -5.898 1.195 1 97.19 102 PRO B CA 1
ATOM 1697 C C . PRO B 1 102 ? 10.875 -6.613 -0.15 1 97.19 102 PRO B C 1
ATOM 1699 O O . PRO B 1 102 ? 10.812 -7.844 -0.205 1 97.19 102 PRO B O 1
ATOM 1702 N N . ILE B 1 103 ? 10.961 -5.824 -1.167 1 96.81 103 ILE B N 1
ATOM 1703 C CA . ILE B 1 103 ? 11.117 -6.324 -2.527 1 96.81 103 ILE B CA 1
ATOM 1704 C C . ILE B 1 103 ? 12.281 -5.609 -3.209 1 96.81 103 ILE B C 1
ATOM 1706 O O . ILE B 1 103 ? 12.852 -4.668 -2.65 1 96.81 103 ILE B O 1
ATOM 1710 N N . VAL B 1 104 ? 12.648 -6.152 -4.301 1 93.94 104 VAL B N 1
ATOM 1711 C CA . VAL B 1 104 ? 13.578 -5.473 -5.191 1 93.94 104 VAL B CA 1
ATOM 1712 C C . VAL B 1 104 ? 12.828 -4.891 -6.387 1 93.94 104 VAL B C 1
ATOM 1714 O O . VAL B 1 104 ? 12.094 -5.609 -7.074 1 93.94 104 VAL B O 1
ATOM 1717 N N . VAL B 1 105 ? 12.961 -3.637 -6.539 1 90.31 105 VAL B N 1
ATOM 1718 C CA . VAL B 1 105 ? 12.133 -2.891 -7.48 1 90.31 105 VAL B CA 1
ATOM 1719 C C . VAL B 1 105 ? 12.375 -3.402 -8.898 1 90.31 105 VAL B C 1
ATOM 1721 O O . VAL B 1 105 ? 11.43 -3.57 -9.68 1 90.31 105 VAL B O 1
ATOM 1724 N N . ASP B 1 106 ? 13.531 -3.551 -9.336 1 85.56 106 ASP B N 1
ATOM 1725 C CA . ASP B 1 106 ? 13.938 -4.02 -10.656 1 85.56 106 ASP B CA 1
ATOM 1726 C C . ASP B 1 106 ? 15.422 -4.363 -10.688 1 85.56 106 ASP B C 1
ATOM 1728 O O . ASP B 1 106 ? 16 -4.707 -9.656 1 85.56 106 ASP B O 1
ATOM 1732 N N . ALA B 1 107 ? 15.969 -4.262 -11.906 1 84 107 ALA B N 1
ATOM 1733 C CA . ALA B 1 107 ? 17.359 -4.676 -12.109 1 84 107 ALA B CA 1
ATOM 1734 C C . ALA B 1 107 ? 18.328 -3.744 -11.383 1 84 107 ALA B C 1
ATOM 1736 O O . ALA B 1 107 ? 19.5 -4.07 -11.211 1 84 107 ALA B O 1
ATOM 1737 N N . SER B 1 108 ? 17.875 -2.506 -10.953 1 84.38 108 SER B N 1
ATOM 1738 C CA . SER B 1 108 ? 18.75 -1.597 -10.211 1 84.38 108 SER B CA 1
ATOM 1739 C C . SER B 1 108 ? 19.156 -2.197 -8.867 1 84.38 108 SER B C 1
ATOM 1741 O O . SER B 1 108 ? 20.172 -1.798 -8.289 1 84.38 108 SER B O 1
ATOM 1743 N N . GLY B 1 109 ? 18.328 -3.143 -8.406 1 87.94 109 GLY B N 1
ATOM 1744 C CA . GLY B 1 109 ? 18.625 -3.748 -7.117 1 87.94 109 GLY B CA 1
ATOM 1745 C C . GLY B 1 109 ? 18.094 -2.939 -5.949 1 87.94 109 GLY B C 1
ATOM 1746 O O . GLY B 1 109 ? 18.25 -3.342 -4.793 1 87.94 109 GLY B O 1
ATOM 1747 N N . ASP B 1 110 ? 17.438 -1.775 -6.293 1 91.69 110 ASP B N 1
ATOM 1748 C CA . ASP B 1 110 ? 16.875 -0.939 -5.234 1 91.69 110 ASP B CA 1
ATOM 1749 C C . ASP B 1 110 ? 15.758 -1.665 -4.492 1 91.69 110 ASP B C 1
ATOM 1751 O O . ASP B 1 110 ? 14.969 -2.393 -5.102 1 91.69 110 ASP B O 1
ATOM 1755 N N . GLY B 1 111 ? 15.711 -1.456 -3.131 1 95.75 111 GLY B N 1
ATOM 1756 C CA . GLY B 1 111 ? 14.664 -2.047 -2.312 1 95.75 111 GLY B CA 1
ATOM 1757 C C . GLY B 1 111 ? 13.422 -1.176 -2.205 1 95.75 111 GLY B C 1
ATOM 1758 O O . GLY B 1 111 ? 13.508 0.049 -2.324 1 95.75 111 GLY B O 1
ATOM 1759 N N . ALA B 1 112 ? 12.344 -1.736 -1.998 1 97.56 112 ALA B N 1
ATOM 1760 C CA . ALA B 1 112 ? 11.062 -1.083 -1.743 1 97.56 112 ALA B CA 1
ATOM 1761 C C . ALA B 1 112 ? 10.102 -2.023 -1.02 1 97.56 112 ALA B C 1
ATOM 1763 O O . ALA B 1 112 ? 10.445 -3.17 -0.73 1 97.56 112 ALA B O 1
ATOM 1764 N N . TYR B 1 113 ? 8.906 -1.488 -0.743 1 98.5 113 TYR B N 1
ATOM 1765 C CA . TYR B 1 113 ? 7.891 -2.346 -0.146 1 98.5 113 TYR B CA 1
ATOM 1766 C C . TYR B 1 113 ? 6.645 -2.406 -1.023 1 98.5 113 TYR B C 1
ATOM 1768 O O . TYR B 1 113 ? 5.734 -3.191 -0.762 1 98.5 113 TYR B O 1
ATOM 1776 N N . VAL B 1 114 ? 6.621 -1.591 -2.084 1 98.62 114 VAL B N 1
ATOM 1777 C CA . VAL B 1 114 ? 5.441 -1.592 -2.945 1 98.62 114 VAL B CA 1
ATOM 1778 C C . VAL B 1 114 ? 5.844 -1.977 -4.367 1 98.62 114 VAL B C 1
ATOM 1780 O O . VAL B 1 114 ? 6.922 -1.608 -4.836 1 98.62 114 VAL B O 1
ATOM 1783 N N . CYS B 1 115 ? 4.98 -2.648 -5.02 1 97.81 115 CYS B N 1
ATOM 1784 C CA . CYS B 1 115 ? 5.246 -3.189 -6.348 1 97.81 115 CYS B CA 1
ATOM 1785 C C . CYS B 1 115 ? 4.742 -2.246 -7.434 1 97.81 115 CYS B C 1
ATOM 1787 O O . CYS B 1 115 ? 3.588 -2.342 -7.855 1 97.81 115 CYS B O 1
ATOM 1789 N N . LYS B 1 116 ? 5.652 -1.48 -7.949 1 97.12 116 LYS B N 1
ATOM 1790 C CA . LYS B 1 116 ? 5.254 -0.415 -8.867 1 97.12 116 LYS B CA 1
ATOM 1791 C C . LYS B 1 116 ? 4.641 -0.985 -10.141 1 97.12 116 LYS B C 1
ATOM 1793 O O . LYS B 1 116 ? 3.709 -0.405 -10.703 1 97.12 116 LYS B O 1
ATOM 1798 N N . ASP B 1 117 ? 5.129 -2.105 -10.672 1 95.31 117 ASP B N 1
ATOM 1799 C CA . ASP B 1 117 ? 4.621 -2.678 -11.914 1 95.31 117 ASP B CA 1
ATOM 1800 C C . ASP B 1 117 ? 3.221 -3.254 -11.719 1 95.31 117 ASP B C 1
ATOM 1802 O O . ASP B 1 117 ? 2.445 -3.342 -12.672 1 95.31 117 ASP B O 1
ATOM 1806 N N . VAL B 1 118 ? 2.9 -3.701 -10.508 1 96.94 118 VAL B N 1
ATOM 1807 C CA . VAL B 1 118 ? 1.555 -4.18 -10.203 1 96.94 118 VAL B CA 1
ATOM 1808 C C . VAL B 1 118 ? 0.579 -3.004 -10.195 1 96.94 118 VAL B C 1
ATOM 1810 O O . VAL B 1 118 ? -0.532 -3.107 -10.719 1 96.94 118 VAL B O 1
ATOM 1813 N N . ALA B 1 119 ? 1.03 -1.898 -9.633 1 97.88 119 ALA B N 1
ATOM 1814 C CA . ALA B 1 119 ? 0.208 -0.691 -9.602 1 97.88 119 ALA B CA 1
ATOM 1815 C C . ALA B 1 119 ? -0.084 -0.195 -11.016 1 97.88 119 ALA B C 1
ATOM 1817 O O . ALA B 1 119 ? -1.074 0.504 -11.242 1 97.88 119 ALA B O 1
ATOM 1818 N N . ALA B 1 120 ? 0.773 -0.54 -11.945 1 96.5 120 ALA B N 1
ATOM 1819 C CA . ALA B 1 120 ? 0.641 -0.104 -13.336 1 96.5 120 ALA B CA 1
ATOM 1820 C C . ALA B 1 120 ? -0.009 -1.188 -14.188 1 96.5 120 ALA B C 1
ATOM 1822 O O . ALA B 1 120 ? 0.087 -1.159 -15.422 1 96.5 120 ALA B O 1
ATOM 1823 N N . TYR B 1 121 ? -0.592 -2.201 -13.578 1 95.06 121 TYR B N 1
ATOM 1824 C CA . TYR B 1 121 ? -1.281 -3.244 -14.328 1 95.06 121 TYR B CA 1
ATOM 1825 C C . TYR B 1 121 ? -2.217 -2.639 -15.367 1 95.06 121 TYR B C 1
ATOM 1827 O O . TYR B 1 121 ? -2.982 -1.722 -15.062 1 95.06 121 TYR B O 1
ATOM 1835 N N . PRO B 1 122 ? -2.139 -3.088 -16.547 1 91.44 122 PRO B N 1
ATOM 1836 C CA . PRO B 1 122 ? -2.865 -2.436 -17.641 1 91.44 122 PRO B CA 1
ATOM 1837 C C . PRO B 1 122 ? -4.383 -2.553 -17.484 1 91.44 122 PRO B C 1
ATOM 1839 O O . PRO B 1 122 ? -4.883 -3.582 -17.031 1 91.44 122 PRO B O 1
ATOM 1842 N N . ASP B 1 123 ? -5.016 -1.378 -17.797 1 78.19 123 ASP B N 1
ATOM 1843 C CA . ASP B 1 123 ? -6.477 -1.361 -17.828 1 78.19 123 ASP B CA 1
ATOM 1844 C C . ASP B 1 123 ? -7.008 -2.102 -19.047 1 78.19 123 ASP B C 1
ATOM 1846 O O . ASP B 1 123 ? -6.367 -2.109 -20.109 1 78.19 123 ASP B O 1
ATOM 1850 N N . ALA B 1 124 ? -7.492 -3.207 -19.062 1 60.53 124 ALA B N 1
ATOM 1851 C CA . ALA B 1 124 ? -7.984 -3.801 -20.297 1 60.53 124 ALA B CA 1
ATOM 1852 C C . ALA B 1 124 ? -8.75 -2.777 -21.125 1 60.53 124 ALA B C 1
ATOM 1854 O O . ALA B 1 124 ? -9.344 -1.844 -20.578 1 60.53 124 ALA B O 1
#

Secondary structure (DSSP, 8-state):
--GGGGSTTTT-PPP--TTTHHHHHHHHTT----HHHHHHHHHHHHTS-TTTHHHHHHHHHHHHHHHT-S-TTSTTSSS-TTS-HHHHHHHHHTHHHHTT--EE-STT--EESS-HHHHT----/--GGGGSBTBB------TTTHHHHHHHHTT----HHHHHHHHHHHHTS-TTTHHHHHHHHHHHHHHHT-SGGGSTTSSS-TTS-HHHHHHHHHTHHHHTT--EE-STT--EESS-HHHHT----

Foldseek 3Di:
DALVCQDPVHVHDQDLQPLCLVVLQQVQQPHDDDPVSLVSSLVVLVPDDLSHSLVSLLVNVVVLQVVFPLPPQDAQRGSHNNGDPLSSLQSSQQSQVVSVHWHQAHRVRDIDRGHVVSSPRDND/DALVCQDPVHVHDQDLQVLCLVVLQQVQQPHDDDPVSLVSSLVVLVPDDLSHSLVSLLVNVVVLQVVFDLPPLDAQGGSHNNGDPLSSLQSSQQSQVVSVHWHQAHRVRDIDRGHVVSSPRDND

Nearest PDB structures (foldseek):
  1hss-assembly2_D  TM=9.263E-01  e=2.264E-16  Triticum aestivum
  5j08-assembly1_A  TM=4.933E-01  e=3.375E+00  Saccharomyces cerevisiae S288C
  5cmw-assembly1_A  TM=4.990E-01  e=4.012E+00  Saccharomyces cerevisiae S288C
  5cmy-assembly2_B  TM=5.636E-01  e=9.527E+00  Saccharomyces cerevisiae S288C
  1hss-assembly2_D  TM=9.259E-01  e=3.989E-16  Triticum aestivum

Organism: Triticum aestivum (NCBI:txid4565)